Protein AF-H1W5S2-F1 (afdb_monomer_lite)

Radius of gyration: 17.37 Å; chains: 1; bounding box: 50×37×42 Å

Sequence (188 aa):
MGVATKETIEGMQSVGVQATAKHYIANEQELNRETISSNVPDRAMHELYLWPFAEAVRANVASVMCSYNKVNGTWACENDAVMKTLLKQELGFPGYIMTDWFATTGTVSGANAGLDMMMPNANWANDPDSVWWGPRLKAAVESGQVSLSTLDDKVRRILAAWYLLGQDQGEYPPVNLAADVQADHKQN

Secondary structure (DSSP, 8-state):
-HHHHHHHHHHHHTTT---EEEEETT---STTTTT-EE---HHHIIIIIHHHHHHHHHTT-SEEEEPSSEETTEEGGG-HIIIIIIIIIIS---SEEEESTT----HHHHHHHT--B-S-SS-TT--GGG-SSTHHHHHHHHTTSS-HHHHHHHHHHHHHHHHHTTTTSS-SPPP-TT--TTS-TTT-

pLDDT: mean 94.4, std 8.48, range [53.28, 98.94]

Structure (mmCIF, N/CA/C/O backbone):
data_AF-H1W5S2-F1
#
_entry.id   AF-H1W5S2-F1
#
loop_
_atom_site.group_PDB
_atom_site.id
_atom_site.type_symbol
_atom_site.label_atom_id
_atom_site.label_alt_id
_atom_site.label_comp_id
_atom_site.label_asym_id
_atom_site.label_entity_id
_atom_site.label_seq_id
_atom_site.pdbx_PDB_ins_code
_atom_site.Cartn_x
_atom_site.Cartn_y
_atom_site.Cartn_z
_atom_site.occupancy
_atom_site.B_iso_or_equiv
_atom_site.auth_seq_id
_atom_site.auth_comp_id
_atom_site.auth_asym_id
_atom_site.auth_atom_id
_atom_site.pdbx_PDB_model_num
ATOM 1 N N . MET A 1 1 ? -5.076 8.681 -17.401 1.00 85.31 1 MET A N 1
ATOM 2 C CA . MET A 1 1 ? -4.206 8.371 -16.246 1.00 85.31 1 MET A CA 1
ATOM 3 C C . MET A 1 1 ? -3.748 6.915 -16.258 1.00 85.31 1 MET A C 1
ATOM 5 O O . MET A 1 1 ? -2.548 6.717 -16.322 1.00 85.31 1 MET A O 1
ATOM 9 N N . GLY A 1 2 ? -4.648 5.919 -16.316 1.00 96.00 2 GLY A N 1
ATOM 10 C CA . GLY A 1 2 ? -4.266 4.493 -16.266 1.00 96.00 2 GLY A CA 1
ATOM 11 C C . GLY A 1 2 ? -3.205 4.030 -17.281 1.00 96.00 2 GLY A C 1
ATOM 12 O O . GLY A 1 2 ? -2.253 3.375 -16.882 1.00 96.00 2 GLY A O 1
ATOM 13 N N . VAL A 1 3 ? -3.291 4.445 -18.554 1.00 98.25 3 VAL A N 1
ATOM 14 C CA . VAL A 1 3 ? -2.257 4.118 -19.564 1.00 98.25 3 VAL A CA 1
ATOM 15 C C . VAL A 1 3 ? -0.876 4.619 -19.133 1.00 98.25 3 VAL A C 1
ATOM 17 O O . VAL A 1 3 ? 0.072 3.851 -19.097 1.00 98.25 3 VAL A O 1
ATOM 20 N N . ALA A 1 4 ? -0.769 5.886 -18.723 1.00 98.50 4 ALA A N 1
ATOM 21 C CA . ALA A 1 4 ? 0.500 6.440 -18.256 1.00 98.50 4 ALA A CA 1
ATOM 22 C C . ALA A 1 4 ? 1.016 5.719 -16.999 1.00 98.50 4 ALA A C 1
ATOM 24 O O . ALA A 1 4 ? 2.217 5.494 -16.883 1.00 98.50 4 ALA A O 1
ATOM 25 N N . THR A 1 5 ? 0.123 5.324 -16.083 1.00 98.56 5 THR A N 1
ATOM 26 C CA . THR A 1 5 ? 0.476 4.520 -14.903 1.00 98.56 5 THR A CA 1
ATOM 27 C C . THR A 1 5 ? 1.131 3.203 -15.309 1.00 98.56 5 THR A C 1
ATOM 29 O O . THR A 1 5 ? 2.220 2.904 -14.825 1.00 98.56 5 THR A O 1
ATOM 32 N N . LYS A 1 6 ? 0.508 2.457 -16.226 1.00 98.62 6 LYS A N 1
ATOM 33 C CA . LYS A 1 6 ? 1.032 1.182 -16.721 1.00 98.62 6 LYS A CA 1
ATOM 34 C C . LYS A 1 6 ? 2.409 1.338 -17.369 1.00 98.62 6 LYS A C 1
ATOM 36 O O . LYS A 1 6 ? 3.359 0.722 -16.901 1.00 98.62 6 LYS A O 1
ATOM 41 N N . GLU A 1 7 ? 2.525 2.203 -18.375 1.00 98.69 7 GLU A N 1
ATOM 42 C CA . GLU A 1 7 ? 3.775 2.397 -19.130 1.00 98.69 7 GLU A CA 1
ATOM 43 C C . GLU A 1 7 ? 4.932 2.837 -18.214 1.00 98.69 7 GLU A C 1
ATOM 45 O O . GLU A 1 7 ? 6.069 2.392 -18.359 1.00 98.69 7 GLU A O 1
ATOM 50 N N . THR A 1 8 ? 4.639 3.677 -17.214 1.00 98.75 8 THR A N 1
ATOM 51 C CA . THR A 1 8 ? 5.644 4.118 -16.234 1.00 98.75 8 THR A CA 1
ATOM 52 C C . THR A 1 8 ? 6.126 2.962 -15.359 1.00 98.75 8 THR A C 1
ATOM 54 O O . THR A 1 8 ? 7.324 2.835 -15.115 1.00 98.75 8 THR A O 1
ATOM 57 N N . ILE A 1 9 ? 5.208 2.117 -14.884 1.00 98.88 9 ILE A N 1
ATOM 58 C CA . ILE A 1 9 ? 5.538 0.968 -14.032 1.00 98.88 9 ILE A CA 1
ATOM 59 C C . ILE A 1 9 ? 6.337 -0.066 -14.819 1.00 98.88 9 ILE A C 1
ATOM 61 O O . ILE A 1 9 ? 7.358 -0.535 -14.324 1.00 98.88 9 ILE A O 1
ATOM 65 N N . GLU A 1 10 ? 5.923 -0.374 -16.048 1.00 98.69 10 GLU A N 1
ATOM 66 C CA . GLU A 1 10 ? 6.648 -1.298 -16.923 1.00 98.69 10 GLU A CA 1
ATOM 67 C C . GLU A 1 10 ? 8.072 -0.794 -17.196 1.00 98.69 10 GLU A C 1
ATOM 69 O O . GLU A 1 10 ? 9.021 -1.565 -17.060 1.00 98.69 10 GLU A O 1
ATOM 74 N N . GLY A 1 11 ? 8.251 0.506 -17.464 1.00 98.62 11 GLY A N 1
ATOM 75 C CA . GLY A 1 11 ? 9.576 1.104 -17.654 1.00 98.62 11 GLY A CA 1
ATOM 76 C C . GLY A 1 11 ? 10.456 1.116 -16.395 1.00 98.62 11 GLY A C 1
ATOM 77 O O . GLY A 1 11 ? 11.654 0.856 -16.476 1.00 98.62 11 GLY A O 1
ATOM 78 N N . MET A 1 12 ? 9.889 1.389 -15.215 1.00 98.31 12 MET A N 1
ATOM 79 C CA . MET A 1 12 ? 10.638 1.325 -13.949 1.00 98.31 12 MET A CA 1
ATOM 80 C C . MET A 1 12 ? 11.056 -0.109 -13.611 1.00 98.31 12 MET A C 1
ATOM 82 O O . MET A 1 12 ? 12.193 -0.359 -13.217 1.00 98.31 12 MET A O 1
ATOM 86 N N . GLN A 1 13 ? 10.142 -1.063 -13.776 1.00 98.50 13 GLN A N 1
ATOM 87 C CA . GLN A 1 13 ? 10.382 -2.452 -13.395 1.00 98.50 13 GLN A CA 1
ATOM 88 C C . GLN A 1 13 ? 11.216 -3.217 -14.424 1.00 98.50 13 GLN A C 1
ATOM 90 O O . GLN A 1 13 ? 11.870 -4.189 -14.051 1.00 98.50 13 GLN A O 1
ATOM 95 N N . SER A 1 14 ? 11.289 -2.766 -15.685 1.00 98.12 14 SER A N 1
ATOM 96 C CA . SER A 1 14 ? 12.153 -3.389 -16.700 1.00 98.12 14 SER A CA 1
ATOM 97 C C . SER A 1 14 ? 13.645 -3.303 -16.372 1.00 98.12 14 SER A C 1
ATOM 99 O O . SER A 1 14 ? 14.434 -4.048 -16.944 1.00 98.12 14 SER A O 1
ATOM 101 N N . VAL A 1 15 ? 14.041 -2.396 -15.472 1.00 96.50 15 VAL A N 1
ATOM 102 C CA . VAL A 1 15 ? 15.426 -2.255 -14.988 1.00 96.50 15 VAL A CA 1
ATOM 103 C C . VAL A 1 15 ? 15.641 -2.866 -13.598 1.00 96.50 15 VAL A C 1
ATOM 105 O O . VAL A 1 15 ? 16.653 -2.600 -12.957 1.00 96.50 15 VAL A O 1
ATOM 108 N N . GLY A 1 16 ? 14.692 -3.675 -13.114 1.00 96.06 16 GLY A N 1
ATOM 109 C CA . GLY A 1 16 ? 14.811 -4.391 -11.840 1.00 96.06 16 GLY A CA 1
ATOM 110 C C . GLY A 1 16 ? 14.496 -3.558 -10.592 1.00 96.06 16 GLY A C 1
ATOM 111 O O . GLY A 1 16 ? 14.755 -4.015 -9.483 1.00 96.06 16 GLY A O 1
ATOM 112 N N . VAL A 1 17 ? 13.936 -2.349 -10.739 1.00 97.12 17 VAL A N 1
ATOM 113 C CA . VAL A 1 17 ? 13.547 -1.482 -9.612 1.00 97.12 17 VAL A CA 1
ATOM 114 C C . VAL A 1 17 ? 12.064 -1.652 -9.286 1.00 97.12 17 VAL A C 1
ATOM 116 O O . VAL A 1 17 ? 11.217 -1.586 -10.173 1.00 97.12 17 VAL A O 1
ATOM 119 N N . GLN A 1 18 ? 11.725 -1.803 -8.004 1.00 98.56 18 GLN A N 1
ATOM 120 C CA . GLN A 1 18 ? 10.333 -1.902 -7.544 1.00 98.56 18 GLN A CA 1
ATOM 121 C C . GLN A 1 18 ? 9.597 -0.564 -7.662 1.00 98.56 18 GLN A C 1
ATOM 123 O O . GLN A 1 18 ? 9.867 0.383 -6.920 1.00 98.56 18 GLN A O 1
ATOM 128 N N . ALA A 1 19 ? 8.614 -0.499 -8.560 1.00 98.75 19 ALA A N 1
ATOM 129 C CA . ALA A 1 19 ? 7.698 0.630 -8.621 1.00 98.75 19 ALA A CA 1
ATOM 130 C C . ALA A 1 19 ? 6.700 0.583 -7.449 1.00 98.75 19 ALA A C 1
ATOM 132 O O . ALA A 1 19 ? 6.245 -0.484 -7.033 1.00 98.75 19 ALA A O 1
ATOM 133 N N . THR A 1 20 ? 6.332 1.758 -6.932 1.00 98.88 20 THR A N 1
ATOM 134 C CA . THR A 1 20 ? 5.278 1.911 -5.918 1.00 98.88 20 THR A CA 1
ATOM 135 C C . THR A 1 20 ? 4.178 2.824 -6.448 1.00 98.88 20 THR A C 1
ATOM 137 O O . THR A 1 20 ? 4.385 4.032 -6.580 1.00 98.88 20 THR A O 1
ATOM 140 N N . ALA A 1 21 ? 2.999 2.270 -6.737 1.00 98.81 21 ALA A N 1
ATOM 141 C CA . ALA A 1 21 ? 1.842 3.066 -7.143 1.00 98.81 21 ALA A CA 1
ATOM 142 C C . ALA A 1 21 ? 1.252 3.804 -5.931 1.00 98.81 21 ALA A C 1
ATOM 144 O O . ALA A 1 21 ? 1.001 3.201 -4.886 1.00 98.81 21 ALA A O 1
ATOM 145 N N . LYS A 1 22 ? 1.035 5.119 -6.053 1.00 98.75 22 LYS A N 1
ATOM 146 C CA . LYS A 1 22 ? 0.613 5.967 -4.930 1.00 98.75 22 LYS A CA 1
ATOM 147 C C . LYS A 1 22 ? -0.224 7.178 -5.358 1.00 98.75 22 LYS A C 1
ATOM 149 O O . LYS A 1 22 ? -0.126 7.604 -6.504 1.00 98.75 22 LYS A O 1
ATOM 154 N N . HIS A 1 23 ? -1.028 7.774 -4.473 1.00 98.75 23 HIS A N 1
ATOM 155 C CA . HIS A 1 23 ? -1.349 7.338 -3.099 1.00 98.75 23 HIS A CA 1
ATOM 156 C C . HIS A 1 23 ? -2.732 6.668 -3.085 1.00 98.75 23 HIS A C 1
ATOM 158 O O . HIS A 1 23 ? -3.684 7.214 -3.638 1.00 98.75 23 HIS A O 1
ATOM 164 N N . TYR A 1 24 ? -2.837 5.489 -2.478 1.00 98.81 24 TYR A N 1
ATOM 165 C CA . TYR A 1 24 ? -4.036 4.650 -2.466 1.00 98.81 24 TYR A CA 1
ATOM 166 C C . TYR A 1 24 ? -4.878 4.894 -1.193 1.00 98.81 24 TYR A C 1
ATOM 168 O O . TYR A 1 24 ? -4.515 4.445 -0.115 1.00 98.81 24 TYR A O 1
ATOM 176 N N . ILE A 1 25 ? -6.015 5.581 -1.228 1.00 98.75 25 ILE A N 1
ATOM 177 C CA . ILE A 1 25 ? -6.716 6.120 -2.393 1.00 98.75 25 ILE A CA 1
ATOM 178 C C . ILE A 1 25 ? -7.527 7.367 -2.015 1.00 98.75 25 ILE A C 1
ATOM 180 O O . ILE A 1 25 ? -7.803 7.618 -0.839 1.00 98.75 25 ILE A O 1
ATOM 184 N N . ALA A 1 26 ? -7.936 8.134 -3.028 1.00 98.56 26 ALA A N 1
ATOM 185 C CA . ALA A 1 26 ? -8.748 9.343 -2.892 1.00 98.56 26 ALA A CA 1
ATOM 186 C C . ALA A 1 26 ? -8.087 10.438 -2.032 1.00 98.56 26 ALA A C 1
ATOM 188 O O . ALA A 1 26 ? -8.768 11.167 -1.306 1.00 98.56 26 ALA A O 1
ATOM 189 N N . ASN A 1 27 ? -6.760 10.563 -2.127 1.00 98.56 27 ASN A N 1
ATOM 190 C CA . ASN A 1 27 ? -5.989 11.644 -1.514 1.00 98.56 27 ASN A CA 1
ATOM 191 C C . ASN A 1 27 ? -5.989 12.889 -2.414 1.00 98.56 27 ASN A C 1
ATOM 193 O O . ASN A 1 27 ? -4.974 13.244 -3.007 1.00 98.56 27 ASN A O 1
ATOM 197 N N . GLU A 1 28 ? -7.157 13.505 -2.574 1.00 98.56 28 GLU A N 1
ATOM 198 C CA . GLU A 1 28 ? -7.386 14.532 -3.602 1.00 98.56 28 GLU A CA 1
ATOM 199 C C . GLU A 1 28 ? -7.074 15.965 -3.138 1.00 98.56 28 GLU A C 1
ATOM 201 O O . GLU A 1 28 ? -7.218 16.914 -3.909 1.00 98.56 28 GLU A O 1
ATOM 206 N N . GLN A 1 29 ? -6.664 16.155 -1.879 1.00 98.50 29 GLN A N 1
ATOM 207 C CA . GLN A 1 29 ? -6.257 17.462 -1.370 1.00 98.50 29 GLN A CA 1
ATOM 208 C C . GLN A 1 29 ? -5.185 17.365 -0.284 1.00 98.50 29 GLN A C 1
ATOM 210 O O . GLN A 1 29 ? -5.241 16.514 0.599 1.00 98.50 29 GLN A O 1
ATOM 215 N N . GLU A 1 30 ? -4.256 18.320 -0.301 1.00 98.62 30 GLU A N 1
ATOM 216 C CA . GLU A 1 30 ? -3.186 18.406 0.699 1.00 98.62 30 GLU A CA 1
ATOM 217 C C . GLU A 1 30 ? -3.655 19.025 2.018 1.00 98.62 30 GLU A C 1
ATOM 219 O O . GLU A 1 30 ? -3.186 18.655 3.098 1.00 98.62 30 GLU A O 1
ATOM 224 N N . LEU A 1 31 ? -4.598 19.971 1.952 1.00 98.25 31 LEU A N 1
ATOM 225 C CA . LEU A 1 31 ? -5.138 20.607 3.146 1.00 98.25 31 LEU A CA 1
ATOM 226 C C . LEU A 1 31 ? -5.785 19.540 4.030 1.00 98.25 31 LEU A C 1
ATOM 228 O O . LEU A 1 31 ? -6.746 18.888 3.623 1.00 98.25 31 LEU A O 1
ATOM 232 N N . ASN A 1 32 ? -5.261 19.392 5.248 1.00 97.62 32 ASN A N 1
ATOM 23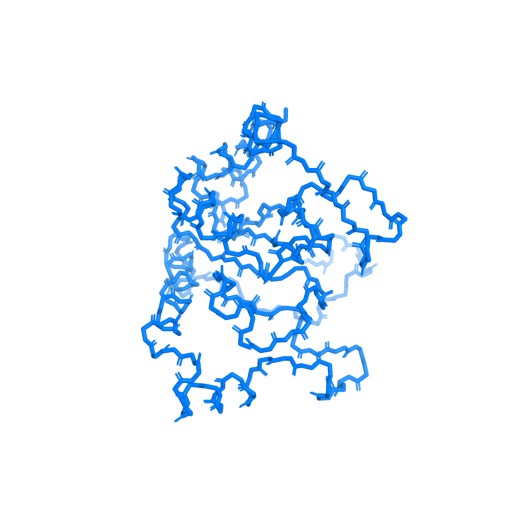3 C CA . ASN A 1 32 ? -5.728 18.412 6.224 1.00 97.62 32 ASN A CA 1
ATOM 234 C C . ASN A 1 32 ? -5.660 16.956 5.730 1.00 97.62 32 ASN A C 1
ATOM 236 O O . ASN A 1 32 ? -6.441 16.134 6.205 1.00 97.62 32 ASN A O 1
ATOM 240 N N . ARG A 1 33 ? -4.720 16.610 4.836 1.00 97.94 33 ARG A N 1
ATOM 241 C CA . ARG A 1 33 ? -4.564 15.241 4.301 1.00 97.94 33 ARG A CA 1
ATOM 242 C C . ARG A 1 33 ? -4.482 14.150 5.379 1.00 97.94 33 ARG A C 1
ATOM 244 O O . ARG A 1 33 ? -4.967 13.052 5.167 1.00 97.94 33 ARG A O 1
ATOM 251 N N . GLU A 1 34 ? -3.963 14.480 6.563 1.00 97.06 34 GLU A N 1
ATOM 252 C CA . GLU A 1 34 ? -3.872 13.597 7.741 1.00 97.06 34 GLU A CA 1
ATOM 253 C C . GLU A 1 34 ? -5.116 13.632 8.651 1.00 97.06 34 GLU A C 1
ATOM 255 O O . GLU A 1 34 ? -5.084 13.193 9.789 1.00 97.06 34 GLU A O 1
ATOM 260 N N . THR A 1 35 ? -6.228 14.241 8.259 1.00 97.19 35 THR A N 1
ATOM 261 C CA . THR A 1 35 ? -7.440 14.245 9.111 1.00 97.19 35 THR A CA 1
ATOM 262 C C . THR A 1 35 ? -8.736 14.193 8.317 1.00 97.19 35 THR A C 1
ATOM 264 O O . THR A 1 35 ? -9.752 13.735 8.849 1.00 97.19 35 THR A O 1
ATOM 267 N N . ILE A 1 36 ? -8.711 14.621 7.054 1.00 98.50 36 ILE A N 1
ATOM 268 C CA . ILE A 1 36 ? -9.865 14.612 6.165 1.00 98.50 36 ILE A CA 1
ATOM 269 C C . ILE A 1 36 ? -10.361 13.191 5.878 1.00 98.50 36 ILE A C 1
ATOM 271 O O . ILE A 1 36 ? -9.591 12.231 5.848 1.00 98.50 36 ILE A O 1
ATOM 275 N N . SER A 1 37 ? -11.670 13.073 5.644 1.00 98.75 37 SER A N 1
ATOM 276 C CA . SER A 1 37 ? -12.292 11.869 5.102 1.00 98.75 37 SER A CA 1
ATOM 277 C C . SER A 1 37 ? -12.839 12.125 3.708 1.00 98.75 37 SER A C 1
ATOM 279 O O . SER A 1 37 ? -13.765 12.918 3.536 1.00 98.75 37 SER A O 1
ATOM 281 N N . SER A 1 38 ? -12.301 11.399 2.735 1.00 98.75 38 SER A N 1
ATOM 282 C CA . SER A 1 38 ? -12.851 11.296 1.389 1.00 98.75 38 SER A CA 1
ATOM 283 C C . SER A 1 38 ? -14.016 10.311 1.424 1.00 98.75 38 SER A C 1
ATOM 285 O O . SER A 1 38 ? -13.825 9.100 1.557 1.00 98.75 38 SER A O 1
ATOM 287 N N . ASN A 1 39 ? -15.240 10.834 1.355 1.00 98.62 39 ASN A N 1
ATOM 288 C CA . ASN A 1 39 ? -16.451 10.020 1.382 1.00 98.62 39 ASN A CA 1
ATOM 289 C C . ASN A 1 39 ? -16.906 9.741 -0.051 1.00 98.62 39 ASN A C 1
ATOM 291 O O . ASN A 1 39 ? -17.537 10.587 -0.685 1.00 98.62 39 ASN A O 1
ATOM 295 N N . VAL A 1 40 ? -16.528 8.576 -0.572 1.00 98.50 40 VAL A N 1
ATOM 296 C CA . VAL A 1 40 ? -16.636 8.243 -1.995 1.00 98.50 40 VAL A CA 1
ATOM 297 C C . VAL A 1 40 ? -17.712 7.171 -2.190 1.00 98.50 40 VAL A C 1
ATOM 299 O O . VAL A 1 40 ? -17.607 6.097 -1.588 1.00 98.50 40 VAL A O 1
ATOM 302 N N . PRO A 1 41 ? -18.744 7.423 -3.021 1.00 98.31 41 PRO A N 1
ATOM 303 C CA . PRO A 1 41 ? -19.731 6.407 -3.354 1.00 98.31 41 PRO A CA 1
ATOM 304 C C . PRO A 1 41 ? -19.103 5.310 -4.218 1.00 98.31 41 PRO A C 1
ATOM 306 O O . PRO A 1 41 ? -18.231 5.575 -5.045 1.00 98.31 41 PRO A O 1
ATOM 309 N N . ASP A 1 42 ? -19.611 4.091 -4.065 1.00 98.56 42 ASP A N 1
ATOM 310 C CA . ASP A 1 42 ? -19.074 2.873 -4.677 1.00 98.56 42 ASP A CA 1
ATOM 311 C C . ASP A 1 42 ? -18.786 3.003 -6.183 1.00 98.56 42 ASP A C 1
ATOM 313 O O . ASP A 1 42 ? -17.677 2.738 -6.642 1.00 98.56 42 ASP A O 1
ATOM 317 N N . ARG A 1 43 ? -19.744 3.537 -6.947 1.00 98.62 43 ARG A N 1
ATOM 318 C CA . ARG A 1 43 ? -19.580 3.742 -8.390 1.00 98.62 43 ARG A CA 1
ATOM 319 C C . ARG A 1 43 ? -18.403 4.658 -8.732 1.00 98.62 43 ARG A C 1
ATOM 321 O O . ARG A 1 43 ? -17.646 4.360 -9.647 1.00 98.62 43 ARG A O 1
ATOM 328 N N . ALA A 1 44 ? -18.238 5.766 -8.008 1.00 98.62 44 ALA A N 1
ATOM 329 C CA . ALA A 1 44 ? -17.121 6.681 -8.243 1.00 98.62 44 ALA A CA 1
ATOM 330 C C . ALA A 1 44 ? -15.787 6.045 -7.830 1.00 98.62 44 ALA A C 1
ATOM 332 O O . ALA A 1 44 ? -14.778 6.259 -8.500 1.00 98.62 44 ALA A O 1
ATOM 333 N N . MET A 1 45 ? -15.780 5.228 -6.770 1.00 98.75 45 MET A N 1
ATOM 334 C CA . MET A 1 45 ? -14.598 4.458 -6.384 1.00 98.75 45 MET A CA 1
ATOM 335 C C . MET A 1 45 ? -14.135 3.561 -7.539 1.00 98.75 45 MET A C 1
ATOM 337 O O . MET A 1 45 ? -12.977 3.641 -7.936 1.00 98.75 45 MET A O 1
ATOM 341 N N . HIS A 1 46 ? -15.044 2.786 -8.133 1.00 98.75 46 HIS A N 1
ATOM 342 C CA . HIS A 1 46 ? -14.717 1.826 -9.191 1.00 98.75 46 HIS A CA 1
ATOM 343 C C . HIS A 1 46 ? -14.449 2.468 -10.556 1.00 98.75 46 HIS A C 1
ATOM 345 O O . HIS A 1 46 ? -13.467 2.132 -11.215 1.00 98.75 46 HIS A O 1
ATOM 351 N N . GLU A 1 47 ? -15.300 3.400 -10.992 1.00 98.38 47 GLU A N 1
ATOM 352 C CA . GLU A 1 47 ? -15.217 3.965 -12.346 1.00 98.38 47 GLU A CA 1
ATOM 353 C C . GLU A 1 47 ? -14.146 5.058 -12.481 1.00 98.38 47 GLU A C 1
ATOM 355 O O . GLU A 1 47 ? -13.692 5.319 -13.595 1.00 98.38 47 GLU A O 1
ATOM 360 N N . LEU A 1 48 ? -13.732 5.697 -11.378 1.00 98.50 48 LEU A N 1
ATOM 361 C CA . LEU A 1 48 ? -12.787 6.818 -11.412 1.00 98.50 48 LEU A CA 1
ATOM 362 C C . LEU A 1 48 ? -11.499 6.527 -10.639 1.00 98.50 48 LEU A C 1
ATOM 364 O O . LEU A 1 48 ? -10.421 6.501 -11.234 1.00 98.50 48 LEU A O 1
ATOM 368 N N . TYR A 1 49 ? -11.596 6.327 -9.324 1.00 98.75 49 TYR A N 1
ATOM 369 C CA . TYR A 1 49 ? -10.413 6.314 -8.461 1.00 98.75 49 TYR A CA 1
ATOM 370 C C . TYR A 1 49 ? -9.604 5.018 -8.582 1.00 98.75 49 TYR A C 1
ATOM 372 O O . TYR A 1 49 ? -8.376 5.073 -8.649 1.00 98.75 49 TYR A O 1
ATOM 380 N N . LEU A 1 50 ? -10.262 3.855 -8.644 1.00 98.56 50 LEU A N 1
ATOM 381 C CA . LEU A 1 50 ? -9.592 2.556 -8.767 1.00 98.56 50 LEU A CA 1
ATOM 382 C C . LEU A 1 50 ? -9.002 2.321 -10.155 1.00 98.56 50 LEU A C 1
ATOM 384 O O . LEU A 1 50 ? -8.028 1.582 -10.271 1.00 98.56 50 LEU A O 1
ATOM 388 N N . TRP A 1 51 ? -9.545 2.950 -11.200 1.00 98.69 51 TRP A N 1
ATOM 389 C CA . TRP A 1 51 ? -9.141 2.698 -12.585 1.00 98.69 51 TRP A CA 1
ATOM 390 C C . TRP A 1 51 ? -7.617 2.752 -12.818 1.00 98.69 51 TRP A C 1
ATOM 392 O O . TRP A 1 51 ? -7.065 1.791 -13.358 1.00 98.69 51 TRP A O 1
ATOM 402 N N . PRO A 1 52 ? -6.881 3.812 -12.420 1.00 98.69 52 PRO A N 1
ATOM 403 C CA . PRO A 1 52 ? -5.427 3.830 -12.586 1.00 98.69 52 PRO A CA 1
ATOM 404 C C . PRO A 1 52 ? -4.697 2.769 -11.748 1.00 98.69 52 PRO A C 1
ATOM 406 O O . PRO A 1 52 ? -3.672 2.259 -12.194 1.00 98.69 52 PRO A O 1
ATOM 409 N N . PHE A 1 53 ? -5.213 2.390 -10.575 1.00 98.88 53 PHE A N 1
ATOM 410 C CA . PHE A 1 53 ? -4.622 1.324 -9.759 1.00 98.88 53 PHE A CA 1
ATOM 411 C C . PHE A 1 53 ? -4.884 -0.065 -10.344 1.00 98.88 53 PHE A C 1
ATOM 413 O O . PHE A 1 53 ? -4.011 -0.922 -10.264 1.00 98.88 53 PHE A O 1
ATOM 420 N N . ALA A 1 54 ? -6.020 -0.281 -11.009 1.00 98.81 54 ALA A N 1
ATOM 421 C CA . ALA A 1 54 ? -6.264 -1.504 -11.767 1.00 98.81 54 ALA A CA 1
ATOM 422 C C . ALA A 1 54 ? -5.229 -1.673 -12.894 1.00 98.81 54 ALA A C 1
ATOM 424 O O . ALA A 1 54 ? -4.690 -2.762 -13.080 1.00 98.81 54 ALA A O 1
ATOM 425 N N . GLU A 1 55 ? -4.887 -0.588 -13.598 1.00 98.88 55 GLU A N 1
ATOM 426 C CA . GLU A 1 55 ? -3.805 -0.604 -14.592 1.00 98.88 55 GLU A CA 1
ATOM 427 C C . GLU A 1 55 ? -2.425 -0.822 -13.957 1.00 98.88 55 GLU A C 1
ATOM 429 O O . GLU A 1 55 ? -1.614 -1.560 -14.512 1.00 98.88 55 GLU A O 1
ATOM 434 N N . ALA A 1 56 ? -2.172 -0.268 -12.766 1.00 98.88 56 ALA A N 1
ATOM 435 C CA . ALA A 1 56 ? -0.947 -0.549 -12.014 1.00 98.88 56 ALA A CA 1
ATOM 436 C C . ALA A 1 56 ? -0.815 -2.040 -11.656 1.00 98.88 56 ALA A C 1
ATOM 438 O O . ALA A 1 56 ? 0.248 -2.632 -11.837 1.00 98.88 56 ALA A O 1
ATOM 439 N N . VAL A 1 57 ? -1.899 -2.670 -11.193 1.00 98.81 57 VAL A N 1
ATOM 440 C CA . VAL A 1 57 ? -1.907 -4.106 -10.879 1.00 98.81 57 VAL A CA 1
ATOM 441 C C . VAL A 1 57 ? -1.705 -4.946 -12.144 1.00 98.81 57 VAL A C 1
ATOM 443 O O . VAL A 1 57 ? -0.901 -5.874 -12.125 1.00 98.81 57 VAL A O 1
ATOM 446 N N . ARG A 1 58 ? -2.346 -4.590 -13.269 1.00 98.75 58 ARG A N 1
ATOM 447 C CA . ARG A 1 58 ? -2.125 -5.252 -14.573 1.00 98.75 58 ARG A CA 1
ATOM 448 C C . ARG A 1 58 ? -0.685 -5.130 -15.077 1.00 98.75 58 ARG A C 1
ATOM 450 O O . ARG A 1 58 ? -0.226 -6.018 -15.787 1.00 98.75 58 ARG A O 1
ATOM 457 N N . ALA A 1 59 ? 0.017 -4.065 -14.696 1.00 98.75 59 ALA A N 1
ATOM 458 C CA . ALA A 1 59 ? 1.439 -3.853 -14.967 1.00 98.75 59 ALA A CA 1
ATOM 459 C C . ALA A 1 59 ? 2.371 -4.618 -14.001 1.00 98.75 59 ALA A C 1
ATOM 461 O O . ALA A 1 59 ? 3.583 -4.412 -14.026 1.00 98.75 59 ALA A O 1
ATOM 462 N N . ASN A 1 60 ? 1.825 -5.482 -13.134 1.00 98.69 60 ASN A N 1
ATOM 463 C CA . ASN A 1 60 ? 2.549 -6.195 -12.079 1.00 98.69 60 ASN A CA 1
ATOM 464 C C . ASN A 1 60 ? 3.323 -5.261 -11.141 1.00 98.69 60 ASN A C 1
ATOM 466 O O . ASN A 1 60 ? 4.464 -5.559 -10.787 1.00 98.69 60 ASN A O 1
ATOM 470 N N . VAL A 1 61 ? 2.732 -4.124 -10.751 1.00 98.88 61 VAL A N 1
ATOM 471 C CA . VAL A 1 61 ? 3.375 -3.216 -9.792 1.00 98.88 61 VAL A CA 1
ATOM 472 C C . VAL A 1 61 ? 3.806 -3.972 -8.532 1.00 98.88 61 VAL A C 1
ATOM 474 O O . VAL A 1 61 ? 3.035 -4.747 -7.968 1.00 98.88 61 VAL A O 1
ATOM 477 N N . ALA A 1 62 ? 5.044 -3.761 -8.093 1.00 98.88 62 ALA A N 1
ATOM 478 C CA . ALA A 1 62 ? 5.614 -4.435 -6.931 1.00 98.88 62 ALA A CA 1
ATOM 479 C C . ALA A 1 62 ? 4.923 -4.017 -5.623 1.00 98.88 62 ALA A C 1
ATOM 481 O O . ALA A 1 62 ? 4.677 -4.845 -4.741 1.00 98.88 62 ALA A O 1
ATOM 482 N N . SER A 1 63 ? 4.593 -2.728 -5.513 1.00 98.94 63 SER A N 1
ATOM 483 C CA . SER A 1 63 ? 4.091 -2.118 -4.287 1.00 98.94 63 SER A CA 1
ATOM 484 C C . SER A 1 63 ? 2.979 -1.098 -4.532 1.00 98.94 63 SER A C 1
ATOM 486 O O . SER A 1 63 ? 2.927 -0.428 -5.567 1.00 98.94 63 SER A O 1
ATOM 488 N N . VAL A 1 64 ? 2.116 -0.930 -3.532 1.00 98.94 64 VAL A N 1
ATOM 489 C CA . VAL A 1 64 ? 1.147 0.168 -3.447 1.00 98.94 64 VAL A CA 1
ATOM 490 C C . VAL A 1 64 ? 1.332 0.902 -2.121 1.00 98.94 64 VAL A C 1
ATOM 492 O O . VAL A 1 64 ? 1.485 0.277 -1.076 1.00 98.94 64 VAL A O 1
ATOM 495 N N . MET A 1 65 ? 1.293 2.232 -2.142 1.00 98.94 65 MET A N 1
ATOM 496 C CA . MET A 1 65 ? 1.364 3.053 -0.931 1.00 98.94 65 MET A CA 1
ATOM 497 C C . MET A 1 65 ? -0.027 3.527 -0.530 1.00 98.94 65 MET A C 1
ATOM 499 O O . MET A 1 65 ? -0.655 4.257 -1.298 1.00 98.94 65 MET A O 1
ATOM 503 N N . CYS A 1 66 ? -0.502 3.142 0.654 1.00 98.81 66 CYS A N 1
ATOM 504 C CA . CYS A 1 66 ? -1.766 3.647 1.182 1.00 98.81 66 CYS A CA 1
ATOM 505 C C . CYS A 1 66 ? -1.644 5.116 1.616 1.00 98.81 66 CYS A C 1
ATOM 507 O O . CYS A 1 66 ? -0.586 5.545 2.069 1.00 98.81 66 CYS A O 1
ATOM 509 N N . SER A 1 67 ? -2.705 5.897 1.426 1.00 98.69 67 SER A N 1
ATOM 510 C CA . SER A 1 67 ? -2.702 7.350 1.587 1.00 98.69 67 SER A CA 1
ATOM 511 C C . SER A 1 67 ? -2.916 7.817 3.026 1.00 98.69 67 SER A C 1
ATOM 513 O O . SER A 1 67 ? -3.337 7.060 3.900 1.00 98.69 67 SER A O 1
ATOM 515 N N . TYR A 1 68 ? -2.663 9.109 3.253 1.00 98.50 68 TYR A N 1
ATOM 516 C CA . TYR A 1 68 ? -2.969 9.770 4.516 1.00 98.50 68 TYR A CA 1
ATOM 517 C C . TYR A 1 68 ? -4.464 9.886 4.792 1.00 98.50 68 TYR A C 1
ATOM 519 O O . TYR A 1 68 ? -4.880 9.688 5.913 1.00 98.50 68 TYR A O 1
ATOM 527 N N . ASN A 1 69 ? -5.310 10.232 3.830 1.00 98.69 69 ASN A N 1
ATOM 528 C CA . ASN A 1 69 ? -6.707 10.528 4.144 1.00 98.69 69 ASN A CA 1
ATOM 529 C C . ASN A 1 69 ? -7.470 9.310 4.697 1.00 98.69 69 ASN A C 1
ATOM 531 O O . ASN A 1 69 ? -7.154 8.143 4.446 1.00 98.69 69 ASN A O 1
ATOM 535 N N . LYS A 1 70 ? -8.569 9.587 5.396 1.00 98.81 70 LYS A N 1
ATOM 536 C CA . LYS A 1 70 ? -9.601 8.578 5.631 1.00 98.81 70 LYS A CA 1
ATOM 537 C C . LYS A 1 70 ? -10.401 8.359 4.348 1.00 98.81 70 LYS A C 1
ATOM 539 O O . LYS A 1 70 ? -10.590 9.280 3.551 1.00 98.81 70 LYS A O 1
ATOM 544 N N . VAL A 1 71 ? -10.914 7.148 4.180 1.00 98.69 71 VAL A N 1
ATOM 545 C CA . VAL A 1 71 ? -11.904 6.786 3.166 1.00 98.69 71 VAL A CA 1
ATOM 546 C C . VAL A 1 71 ? -13.148 6.308 3.898 1.00 98.69 71 VAL A C 1
ATOM 548 O O . VAL A 1 71 ? -13.083 5.346 4.664 1.00 98.69 71 VAL A O 1
ATOM 551 N N . ASN A 1 72 ? -14.271 6.999 3.694 1.00 98.44 72 ASN A N 1
ATOM 552 C CA . ASN A 1 72 ? -15.547 6.701 4.356 1.00 98.44 72 ASN A CA 1
ATOM 553 C C . ASN A 1 72 ? -15.427 6.569 5.894 1.00 98.44 72 ASN A C 1
ATOM 555 O O . ASN A 1 72 ? -16.054 5.709 6.506 1.00 98.44 72 ASN A O 1
ATOM 559 N N . GLY A 1 73 ? -14.609 7.422 6.522 1.00 98.19 73 GLY A N 1
ATOM 560 C CA . GLY A 1 73 ? -14.435 7.496 7.977 1.00 98.19 73 GLY A CA 1
ATOM 561 C C . GLY A 1 73 ? -13.261 6.699 8.557 1.00 98.19 73 GLY A C 1
ATOM 562 O O . GLY A 1 73 ? -12.869 6.977 9.691 1.00 98.19 73 GLY A O 1
ATOM 563 N N . THR A 1 74 ? -12.642 5.798 7.788 1.00 98.44 74 THR A N 1
ATOM 564 C CA . THR A 1 74 ? -11.516 4.960 8.246 1.00 98.44 74 THR A CA 1
ATOM 565 C C . THR A 1 74 ? -10.236 5.308 7.496 1.00 98.44 74 THR A C 1
ATOM 567 O O . THR A 1 74 ? -10.256 5.432 6.274 1.00 98.44 74 THR A O 1
ATOM 570 N N . TRP A 1 75 ? -9.120 5.453 8.211 1.00 98.62 75 TRP A N 1
ATOM 571 C CA . TRP A 1 75 ? -7.796 5.727 7.636 1.00 98.62 75 TRP A CA 1
ATOM 572 C C . TRP A 1 75 ? -7.431 4.727 6.540 1.00 98.62 75 TRP A C 1
ATOM 574 O O . TRP A 1 75 ? -7.582 3.527 6.755 1.00 98.62 75 TRP A O 1
ATOM 584 N N . ALA A 1 76 ? -6.948 5.190 5.380 1.00 98.56 76 ALA A N 1
ATOM 585 C CA . ALA A 1 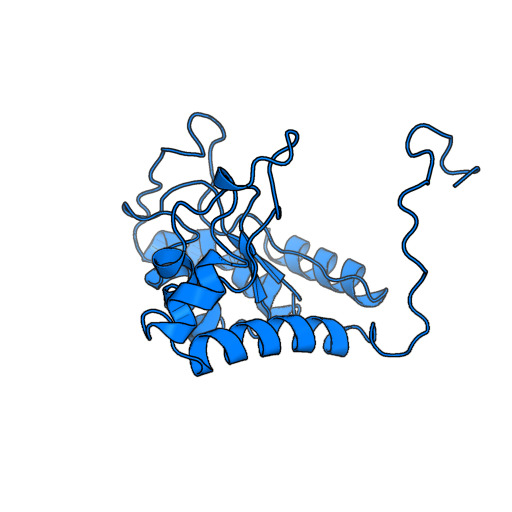76 ? -6.714 4.307 4.233 1.00 98.56 76 ALA A CA 1
ATOM 586 C C . ALA A 1 76 ? -5.747 3.151 4.558 1.00 98.56 76 ALA A C 1
ATOM 588 O O . ALA A 1 76 ? -6.014 2.011 4.183 1.00 98.56 76 ALA A O 1
ATOM 589 N N . CYS A 1 77 ? -4.695 3.412 5.341 1.00 98.38 77 CYS A N 1
ATOM 590 C CA . CYS A 1 77 ? -3.739 2.401 5.813 1.00 98.38 77 CYS A CA 1
ATOM 591 C C . CYS A 1 77 ? -4.258 1.461 6.917 1.00 98.38 77 CYS A C 1
ATOM 593 O O . CYS A 1 77 ? -3.527 0.587 7.385 1.00 98.38 77 CYS A O 1
ATOM 595 N N . GLU A 1 78 ? -5.516 1.608 7.328 1.00 98.25 78 GLU A N 1
ATOM 596 C CA . GLU A 1 78 ? -6.193 0.767 8.322 1.00 98.25 78 GLU A CA 1
ATOM 597 C C . GLU A 1 78 ? -7.575 0.296 7.843 1.00 98.25 78 GLU A C 1
ATOM 599 O O . GLU A 1 78 ? -8.354 -0.261 8.614 1.00 98.25 78 GLU A O 1
ATOM 604 N N . ASN A 1 79 ? -7.896 0.525 6.570 1.00 98.50 79 ASN A N 1
ATOM 605 C CA . ASN A 1 79 ? -9.204 0.260 5.998 1.00 98.50 79 ASN A CA 1
ATOM 606 C C . ASN A 1 79 ? -9.174 -1.045 5.183 1.00 98.50 79 ASN A C 1
ATOM 608 O O . ASN A 1 79 ? -8.608 -1.119 4.090 1.00 98.50 79 ASN A O 1
ATOM 612 N N . ASP A 1 80 ? -9.786 -2.092 5.732 1.00 98.12 80 ASP A N 1
ATOM 613 C CA . ASP A 1 80 ? -9.840 -3.423 5.126 1.00 98.12 80 ASP A CA 1
ATOM 614 C C . ASP A 1 80 ? -10.724 -3.481 3.875 1.00 98.12 80 ASP A C 1
ATOM 616 O O . ASP A 1 80 ? -10.422 -4.236 2.945 1.00 98.12 80 ASP A O 1
ATOM 620 N N . ALA A 1 81 ? -11.766 -2.651 3.802 1.00 98.50 81 ALA A N 1
ATOM 621 C CA . ALA A 1 81 ? -12.591 -2.524 2.611 1.00 98.50 81 ALA A CA 1
ATOM 622 C C . ALA A 1 81 ? -11.736 -2.083 1.414 1.00 98.50 81 ALA A C 1
ATOM 624 O O . ALA A 1 81 ? -11.767 -2.729 0.372 1.00 98.50 81 ALA A O 1
ATOM 625 N N . VAL A 1 82 ? -10.887 -1.062 1.557 1.00 98.62 82 VAL A N 1
ATOM 626 C CA . VAL A 1 82 ? -10.062 -0.612 0.421 1.00 98.62 82 VAL A CA 1
ATOM 627 C C . VAL A 1 82 ? -8.821 -1.481 0.198 1.00 98.62 82 VAL A C 1
ATOM 629 O O . VAL A 1 82 ? -8.481 -1.755 -0.951 1.00 98.62 82 VAL A O 1
ATOM 632 N N . MET A 1 83 ? -8.134 -1.942 1.248 1.00 98.56 83 MET A N 1
ATOM 633 C CA . MET A 1 83 ? -6.876 -2.687 1.084 1.00 98.56 83 MET A CA 1
ATOM 634 C C . MET A 1 83 ? -7.084 -4.178 0.807 1.00 98.56 83 MET A C 1
ATOM 636 O O . MET A 1 83 ? -6.477 -4.725 -0.113 1.00 98.56 83 MET A O 1
ATOM 640 N N . LYS A 1 84 ? -7.916 -4.867 1.595 1.00 98.50 84 LYS A N 1
ATOM 641 C CA . LYS A 1 84 ? -8.150 -6.306 1.404 1.00 98.50 84 LYS A CA 1
ATOM 642 C C . LYS A 1 84 ? -9.176 -6.558 0.318 1.00 98.50 84 LYS A C 1
ATOM 644 O O . LYS A 1 84 ? -8.900 -7.361 -0.565 1.00 98.50 84 LYS A O 1
ATOM 649 N N . THR A 1 85 ? -10.323 -5.887 0.389 1.00 98.69 85 THR A N 1
ATOM 650 C CA . THR A 1 85 ? -11.437 -6.177 -0.522 1.00 98.69 85 THR A CA 1
ATOM 651 C C . THR A 1 85 ? -11.157 -5.608 -1.909 1.00 98.69 85 THR A C 1
ATOM 653 O O . THR A 1 85 ? -10.959 -6.376 -2.843 1.00 98.69 85 THR A O 1
ATOM 656 N N . LEU A 1 86 ? -11.022 -4.287 -2.048 1.00 98.88 86 LEU A N 1
ATOM 657 C CA . LEU A 1 86 ? -10.836 -3.683 -3.372 1.00 98.88 86 LEU A CA 1
ATOM 658 C C . LEU A 1 86 ? -9.461 -4.022 -3.974 1.00 98.88 86 LEU A C 1
ATOM 660 O O . LEU A 1 86 ? -9.376 -4.565 -5.071 1.00 98.88 86 LEU A O 1
ATOM 664 N N . LEU A 1 87 ? -8.359 -3.760 -3.265 1.00 98.88 87 LEU A N 1
ATOM 665 C CA . LEU A 1 87 ? -7.027 -3.922 -3.861 1.00 98.88 87 LEU A CA 1
ATOM 666 C C . LEU A 1 87 ? -6.569 -5.388 -3.951 1.00 98.88 87 LEU A C 1
ATOM 668 O O . LEU A 1 87 ? -6.245 -5.872 -5.035 1.00 98.88 87 LEU A O 1
ATOM 672 N N . LYS A 1 88 ? -6.498 -6.106 -2.823 1.00 98.75 88 LYS A N 1
ATOM 673 C CA . LYS A 1 88 ? -5.939 -7.472 -2.806 1.00 98.75 88 LYS A CA 1
ATOM 674 C C . LYS A 1 88 ? -6.870 -8.516 -3.428 1.00 98.75 88 LYS A C 1
ATOM 676 O O . LYS A 1 88 ? -6.366 -9.424 -4.083 1.00 98.75 88 LYS A O 1
ATOM 681 N N . GLN A 1 89 ? -8.183 -8.429 -3.211 1.00 98.75 89 GLN A N 1
ATOM 682 C CA . GLN A 1 89 ? -9.140 -9.436 -3.690 1.00 98.75 89 GLN A CA 1
ATOM 683 C C . GLN A 1 89 ? -9.723 -9.080 -5.057 1.00 98.75 89 GLN A C 1
ATOM 685 O O . GLN A 1 89 ? -9.613 -9.886 -5.975 1.00 98.75 89 GLN A O 1
ATOM 690 N N . GLU A 1 90 ? -10.322 -7.899 -5.209 1.00 98.81 90 GLU A N 1
ATOM 691 C CA . GLU A 1 90 ? -11.040 -7.543 -6.436 1.00 98.81 90 GLU A CA 1
ATOM 692 C C . GLU A 1 90 ? -10.093 -7.214 -7.594 1.00 98.81 90 GLU A C 1
ATOM 694 O O . GLU A 1 90 ? -10.217 -7.791 -8.674 1.00 98.81 90 GLU A O 1
ATOM 699 N N . LEU A 1 91 ? -9.095 -6.354 -7.367 1.00 98.75 91 LEU A N 1
ATOM 700 C CA . LEU A 1 91 ? -8.058 -6.088 -8.370 1.00 98.75 91 LEU A CA 1
ATOM 701 C C . LEU A 1 91 ? -7.020 -7.217 -8.464 1.00 98.75 91 LEU A C 1
ATOM 703 O O . LEU A 1 91 ? -6.261 -7.264 -9.430 1.00 98.75 91 LEU A O 1
ATOM 707 N N . GLY A 1 92 ? -6.979 -8.123 -7.482 1.00 98.75 92 GLY A N 1
ATOM 708 C CA . GLY A 1 92 ? -6.064 -9.264 -7.467 1.00 98.75 92 GLY A CA 1
ATOM 709 C C . GLY A 1 92 ? -4.602 -8.890 -7.217 1.00 98.75 92 GLY A C 1
ATOM 710 O O . GLY A 1 92 ? -3.712 -9.579 -7.709 1.00 98.75 92 GLY A O 1
ATOM 711 N N . PHE A 1 93 ? -4.331 -7.802 -6.485 1.00 98.88 93 PHE A N 1
ATOM 712 C CA . PHE A 1 93 ? -2.973 -7.306 -6.247 1.00 98.88 93 PHE A CA 1
ATOM 713 C C . PHE A 1 93 ? -2.090 -8.324 -5.487 1.00 98.88 93 PHE A C 1
ATOM 715 O O . PHE A 1 93 ? -2.350 -8.607 -4.306 1.00 98.88 93 PHE A O 1
ATOM 722 N N . PRO A 1 94 ? -1.014 -8.853 -6.111 1.00 98.38 94 PRO A N 1
ATOM 723 C CA . PRO A 1 94 ? -0.148 -9.855 -5.487 1.00 98.38 94 PRO A CA 1
ATOM 724 C C . PRO A 1 94 ? 1.018 -9.245 -4.694 1.00 98.38 94 PRO A C 1
ATOM 726 O O . PRO A 1 94 ? 1.626 -9.945 -3.886 1.00 98.38 94 PRO A O 1
ATOM 729 N N . GLY A 1 95 ? 1.325 -7.962 -4.910 1.00 98.81 95 GLY A N 1
ATOM 730 C CA . GLY A 1 95 ? 2.412 -7.251 -4.240 1.00 98.81 95 GLY A CA 1
ATOM 731 C C . GLY A 1 95 ? 2.094 -6.881 -2.791 1.00 98.81 95 GLY A C 1
ATOM 732 O O . GLY A 1 95 ? 1.148 -7.401 -2.181 1.00 98.81 95 GLY A O 1
ATOM 733 N N . TYR A 1 96 ? 2.903 -5.980 -2.235 1.00 98.94 96 TYR A N 1
ATOM 734 C CA . TYR A 1 96 ? 2.797 -5.535 -0.844 1.00 98.94 96 TYR A CA 1
ATOM 735 C C . TYR A 1 96 ? 2.290 -4.092 -0.728 1.00 98.94 96 TYR A C 1
ATOM 737 O O . TYR A 1 96 ? 2.537 -3.252 -1.591 1.00 98.94 96 TYR A O 1
ATOM 745 N N . ILE A 1 97 ? 1.560 -3.804 0.349 1.00 98.88 97 ILE A N 1
ATOM 746 C CA . ILE A 1 97 ? 1.074 -2.459 0.668 1.00 98.88 97 ILE A CA 1
ATOM 747 C C . ILE A 1 97 ? 1.989 -1.828 1.716 1.00 98.88 97 ILE A C 1
ATOM 749 O O . ILE A 1 97 ? 2.150 -2.384 2.805 1.00 98.88 97 ILE A O 1
ATOM 753 N N . MET A 1 98 ? 2.548 -0.657 1.421 1.00 98.69 98 MET A N 1
ATOM 754 C CA . MET A 1 98 ? 3.272 0.158 2.399 1.00 98.69 98 MET A CA 1
ATOM 755 C C . MET A 1 98 ? 2.450 1.360 2.861 1.00 98.69 98 MET A C 1
ATOM 757 O O . MET A 1 98 ? 1.588 1.839 2.125 1.00 98.69 98 MET A O 1
ATOM 761 N N . THR A 1 99 ? 2.724 1.878 4.056 1.00 98.19 99 THR A N 1
ATOM 762 C CA . THR A 1 99 ? 2.172 3.176 4.459 1.00 98.19 99 THR A CA 1
ATOM 763 C C . THR A 1 99 ? 2.843 4.308 3.698 1.00 98.19 99 THR A C 1
ATOM 765 O O . THR A 1 99 ? 4.038 4.241 3.404 1.00 98.19 99 THR A O 1
ATOM 768 N N . ASP A 1 100 ? 2.104 5.387 3.442 1.00 97.75 100 ASP A N 1
ATOM 769 C CA . ASP A 1 100 ? 2.750 6.698 3.392 1.00 97.75 100 ASP A CA 1
ATOM 770 C C . ASP A 1 100 ? 3.394 6.997 4.762 1.00 97.75 100 ASP A C 1
ATOM 772 O O . ASP A 1 100 ? 3.113 6.339 5.774 1.00 97.75 100 ASP A O 1
ATOM 776 N N . TRP A 1 101 ? 4.309 7.954 4.813 1.00 94.81 101 TRP A N 1
ATOM 777 C CA . TRP A 1 101 ? 5.180 8.152 5.960 1.00 94.81 101 TRP A CA 1
ATOM 778 C C . TRP A 1 101 ? 4.350 8.561 7.175 1.00 94.81 101 TRP A C 1
ATOM 780 O O . TRP A 1 101 ? 3.776 9.644 7.184 1.00 94.81 101 TRP A O 1
ATOM 790 N N . PHE A 1 102 ? 4.314 7.712 8.207 1.00 91.75 102 PHE A N 1
ATOM 791 C CA . PHE A 1 102 ? 3.513 7.903 9.428 1.00 91.75 102 PHE A CA 1
ATOM 792 C C . PHE A 1 102 ? 1.985 7.835 9.231 1.00 91.75 102 PHE A C 1
ATOM 794 O O . PHE A 1 102 ? 1.238 8.229 10.121 1.00 91.75 102 PHE A O 1
ATOM 801 N N . ALA A 1 103 ? 1.491 7.292 8.114 1.00 93.88 103 ALA A N 1
ATOM 802 C CA . ALA A 1 103 ? 0.053 7.229 7.808 1.00 93.88 103 ALA A CA 1
ATOM 803 C C . ALA A 1 103 ? -0.723 6.107 8.534 1.00 93.88 103 ALA A C 1
ATOM 805 O O . ALA A 1 103 ? -1.859 5.800 8.176 1.00 93.88 103 ALA A O 1
ATOM 806 N N . THR A 1 104 ? -0.129 5.475 9.547 1.00 88.44 104 THR A N 1
ATOM 807 C CA . THR A 1 104 ? -0.805 4.493 10.407 1.00 88.44 104 THR A CA 1
ATOM 808 C C . THR A 1 104 ? -0.969 5.042 11.817 1.00 88.44 104 THR A C 1
ATOM 810 O O . THR A 1 104 ? -0.102 5.755 12.326 1.00 88.44 104 THR A O 1
ATOM 813 N N . THR A 1 105 ? -2.080 4.699 12.460 1.00 88.56 105 THR A N 1
ATOM 814 C CA . THR A 1 105 ? -2.439 5.169 13.803 1.00 88.56 105 THR A CA 1
ATOM 815 C C . THR A 1 105 ? -2.406 4.055 14.849 1.00 88.56 105 THR A C 1
ATOM 817 O O . THR A 1 105 ? -2.638 4.312 16.030 1.00 88.56 105 THR A O 1
ATOM 820 N N . GLY A 1 106 ? -2.084 2.820 14.446 1.00 91.00 106 GLY A N 1
ATOM 821 C CA . GLY A 1 106 ? -2.024 1.683 15.354 1.00 91.00 106 GLY A CA 1
ATOM 822 C C . GLY A 1 106 ? -1.291 0.459 14.807 1.00 91.00 106 GLY A C 1
ATOM 823 O O . GLY A 1 106 ? -1.039 0.302 13.612 1.00 91.00 106 GLY A O 1
ATOM 824 N N . THR A 1 107 ? -0.941 -0.453 15.720 1.00 94.25 107 THR A N 1
ATOM 825 C CA . THR A 1 107 ? -0.263 -1.716 15.388 1.00 94.25 107 THR A CA 1
ATOM 826 C C . THR A 1 107 ? -1.219 -2.724 14.748 1.00 94.25 107 THR A C 1
ATOM 828 O O . THR A 1 107 ? -0.984 -3.188 13.633 1.00 94.25 107 THR A O 1
ATOM 831 N N . VAL A 1 108 ? -2.292 -3.075 15.466 1.00 97.31 108 VAL A N 1
ATOM 832 C CA . VAL A 1 108 ? -3.214 -4.166 15.105 1.00 97.31 108 VAL A CA 1
ATOM 833 C C . VAL A 1 108 ? -4.166 -3.756 13.980 1.00 97.31 108 VAL A C 1
ATOM 835 O O . VAL A 1 108 ? -4.462 -4.580 13.115 1.00 97.31 108 VAL A O 1
ATOM 838 N N . SER A 1 109 ? -4.605 -2.492 13.972 1.00 94.69 109 SER A N 1
ATOM 839 C CA . SER A 1 109 ? -5.522 -1.921 12.976 1.00 94.69 109 SER A CA 1
ATOM 840 C C . SER A 1 109 ? -4.982 -2.116 11.559 1.00 94.69 109 SER A C 1
ATOM 842 O O . SER A 1 109 ? -5.563 -2.867 10.778 1.00 94.69 109 SER A O 1
ATOM 844 N N . GLY A 1 110 ? -3.810 -1.549 11.257 1.00 94.12 110 GLY A N 1
ATOM 845 C CA . GLY A 1 110 ? -3.161 -1.717 9.956 1.00 94.12 110 GLY A CA 1
ATOM 846 C C . GLY A 1 110 ? -2.806 -3.177 9.654 1.00 94.12 110 GLY A C 1
ATOM 847 O O . GLY A 1 110 ? -3.070 -3.675 8.555 1.00 94.12 110 GLY A O 1
ATOM 848 N N . ALA A 1 111 ? -2.268 -3.910 10.639 1.00 97.06 111 ALA A N 1
ATOM 849 C CA . ALA A 1 111 ? -1.830 -5.292 10.442 1.00 97.06 111 ALA A CA 1
ATOM 850 C C . ALA A 1 111 ? -2.970 -6.221 9.991 1.00 97.06 111 ALA A C 1
ATOM 852 O O . ALA A 1 111 ? -2.774 -7.018 9.072 1.00 97.06 111 ALA A O 1
ATOM 853 N N . ASN A 1 112 ? -4.160 -6.112 10.579 1.00 97.94 112 ASN A N 1
ATOM 854 C CA . ASN A 1 112 ? -5.296 -6.959 10.209 1.00 97.94 112 ASN A CA 1
ATOM 855 C C . ASN A 1 112 ? -6.103 -6.410 9.016 1.00 97.94 112 ASN A C 1
ATOM 857 O O . ASN A 1 112 ? -6.794 -7.184 8.342 1.00 97.94 112 ASN A O 1
ATOM 861 N N . ALA A 1 113 ? -5.964 -5.114 8.711 1.00 97.81 113 ALA A N 1
ATOM 862 C CA . ALA A 1 113 ? -6.624 -4.457 7.584 1.00 97.81 113 ALA A CA 1
ATOM 863 C C . ALA A 1 113 ? -5.956 -4.707 6.224 1.00 97.81 113 ALA A C 1
ATOM 865 O O . ALA A 1 113 ? -6.570 -4.456 5.194 1.00 97.81 113 ALA A O 1
ATOM 866 N N . GLY A 1 114 ? -4.734 -5.246 6.197 1.00 97.69 114 GLY A N 1
ATOM 867 C CA . GLY A 1 114 ? -4.054 -5.639 4.959 1.00 97.69 114 GLY A CA 1
ATOM 868 C C . GLY A 1 114 ? -2.764 -4.888 4.657 1.00 97.69 114 GLY A C 1
ATOM 869 O O . GLY A 1 114 ? -2.152 -5.202 3.642 1.00 97.69 114 GLY A O 1
ATOM 870 N N . LEU A 1 115 ? -2.323 -3.975 5.523 1.00 98.50 115 LEU A N 1
ATOM 871 C CA . LEU A 1 115 ? -1.016 -3.330 5.412 1.00 98.50 115 LEU A CA 1
ATOM 872 C C . LEU A 1 115 ? 0.106 -4.371 5.502 1.00 98.50 115 LEU A C 1
ATOM 874 O O . LEU A 1 115 ? 0.038 -5.249 6.362 1.00 98.50 115 LEU A O 1
ATOM 878 N N . ASP A 1 116 ? 1.152 -4.263 4.687 1.00 98.62 116 ASP A N 1
ATOM 879 C CA . ASP A 1 116 ? 2.265 -5.222 4.664 1.00 98.62 116 ASP A CA 1
ATOM 880 C C . ASP A 1 116 ? 3.589 -4.632 5.155 1.00 98.62 116 ASP A C 1
ATOM 882 O O . ASP A 1 116 ? 4.418 -5.366 5.689 1.00 98.62 116 ASP A O 1
ATOM 886 N N . MET A 1 117 ? 3.776 -3.316 5.036 1.00 98.06 117 MET A N 1
ATOM 887 C CA . MET A 1 117 ? 5.010 -2.632 5.409 1.00 98.06 117 MET A CA 1
ATOM 888 C C . MET A 1 117 ? 4.718 -1.272 6.054 1.00 98.06 117 MET A C 1
ATOM 890 O O . MET A 1 117 ? 4.127 -0.389 5.441 1.00 98.06 117 MET A O 1
ATOM 894 N N . MET A 1 118 ? 5.159 -1.080 7.295 1.00 95.25 118 MET A N 1
ATOM 895 C CA . MET A 1 118 ? 5.092 0.226 7.952 1.00 95.25 118 MET A CA 1
ATOM 896 C C . MET A 1 118 ? 6.305 1.072 7.563 1.00 95.25 118 MET A C 1
ATOM 898 O O . MET A 1 118 ? 7.442 0.628 7.724 1.00 95.25 118 MET A O 1
ATOM 902 N N . MET A 1 119 ? 6.046 2.293 7.100 1.00 94.50 119 MET A N 1
ATOM 903 C CA . MET A 1 119 ? 7.052 3.279 6.727 1.00 94.50 119 MET A CA 1
ATOM 904 C C . MET A 1 119 ? 6.787 4.658 7.365 1.00 94.50 119 MET A C 1
ATOM 906 O O . MET A 1 119 ? 5.635 5.085 7.481 1.00 94.50 119 MET A O 1
ATOM 910 N N . PRO A 1 120 ? 7.846 5.397 7.735 1.00 91.38 120 PRO A N 1
ATOM 911 C CA . PRO A 1 120 ? 9.212 4.910 7.923 1.00 91.38 120 PRO A CA 1
ATOM 912 C C . PRO A 1 120 ? 9.332 4.139 9.250 1.00 91.38 120 PRO A C 1
ATOM 914 O O . PRO A 1 120 ? 8.369 4.003 10.002 1.00 91.38 120 PRO A O 1
ATOM 917 N N . ASN A 1 121 ? 10.535 3.650 9.560 1.00 78.56 121 ASN A N 1
ATOM 918 C CA . ASN A 1 121 ? 10.794 3.009 10.847 1.00 78.56 121 ASN A CA 1
ATOM 919 C C . ASN A 1 121 ? 10.703 3.987 12.029 1.00 78.56 121 ASN A C 1
ATOM 921 O O . ASN A 1 121 ? 10.238 3.574 13.072 1.00 78.56 121 ASN A O 1
ATOM 925 N N . ALA A 1 122 ? 11.138 5.244 11.897 1.00 76.25 122 ALA A N 1
ATOM 926 C CA . ALA A 1 122 ? 11.048 6.257 12.954 1.00 76.25 122 ALA A CA 1
ATOM 927 C C . ALA A 1 122 ? 10.998 7.672 12.359 1.00 76.25 122 ALA A C 1
ATOM 929 O O . ALA A 1 122 ? 11.341 7.876 11.189 1.00 76.25 122 ALA A O 1
ATOM 930 N N . ASN A 1 123 ? 10.578 8.652 13.161 1.00 77.81 123 ASN A N 1
ATOM 931 C CA . ASN A 1 123 ? 10.696 10.064 12.799 1.00 77.81 123 ASN A CA 1
ATOM 932 C C . ASN A 1 123 ? 12.161 10.538 12.765 1.00 77.81 123 ASN A C 1
ATOM 934 O O . ASN A 1 123 ? 13.081 9.827 13.162 1.00 77.81 123 ASN A O 1
ATOM 938 N N . TRP A 1 124 ? 12.385 11.763 12.288 1.00 75.06 124 TRP A N 1
ATOM 939 C CA . TRP A 1 124 ? 13.723 12.358 12.166 1.00 75.06 124 TRP A CA 1
ATOM 940 C C . TRP A 1 124 ? 14.471 12.489 13.506 1.00 75.06 124 TRP A C 1
ATOM 942 O O . TRP A 1 124 ? 15.692 12.625 13.510 1.00 75.06 124 TRP A O 1
ATOM 952 N N . ALA A 1 125 ? 13.758 12.431 14.635 1.00 79.62 125 ALA A N 1
ATOM 953 C CA . ALA A 1 125 ? 14.327 12.438 15.979 1.00 79.62 125 ALA A CA 1
ATOM 954 C C . ALA A 1 125 ? 14.663 11.023 16.500 1.00 79.62 125 ALA A C 1
ATOM 956 O O . ALA A 1 125 ? 15.117 10.891 17.634 1.00 79.62 125 ALA A O 1
ATOM 957 N N . ASN A 1 126 ? 14.460 9.976 15.687 1.00 76.94 126 ASN A N 1
ATOM 958 C CA . ASN A 1 126 ? 14.564 8.564 16.070 1.00 76.94 126 ASN A CA 1
ATOM 959 C C . ASN A 1 126 ? 13.706 8.208 17.295 1.00 76.94 126 ASN A C 1
ATOM 961 O O . ASN A 1 126 ? 14.105 7.394 18.127 1.00 76.94 126 ASN A O 1
ATOM 965 N N . ASP A 1 127 ? 12.528 8.823 17.405 1.00 79.12 127 ASP A N 1
ATOM 966 C CA . ASP A 1 127 ? 11.608 8.597 18.514 1.00 79.12 127 ASP A CA 1
ATOM 967 C C . ASP A 1 127 ? 10.971 7.194 18.424 1.00 79.12 127 ASP A C 1
ATOM 969 O O . ASP A 1 127 ? 10.207 6.936 17.484 1.00 79.12 127 ASP A O 1
ATOM 973 N N . PRO A 1 128 ? 11.235 6.281 19.378 1.00 74.88 128 PRO A N 1
ATOM 974 C CA . PRO A 1 128 ? 10.652 4.941 19.377 1.00 74.88 128 PRO A CA 1
ATOM 975 C C . PRO A 1 128 ? 9.126 4.945 19.557 1.00 74.88 128 PRO A C 1
ATOM 977 O O . PRO A 1 128 ? 8.472 3.975 19.170 1.00 74.88 128 PRO A O 1
ATOM 980 N N . ASP A 1 129 ? 8.536 6.017 20.093 1.00 78.94 129 ASP A N 1
ATOM 981 C CA . ASP A 1 129 ? 7.085 6.119 20.252 1.00 78.94 129 ASP A CA 1
ATOM 982 C C . ASP A 1 129 ? 6.362 6.485 18.952 1.00 78.94 129 ASP A C 1
ATOM 984 O O . ASP A 1 129 ? 5.158 6.246 18.834 1.00 78.94 129 ASP A O 1
ATOM 988 N N . SER A 1 130 ? 7.105 6.948 17.938 1.00 78.44 130 SER A N 1
ATOM 989 C CA . SER A 1 130 ? 6.597 7.173 16.577 1.00 78.44 130 SER A CA 1
ATOM 990 C C . SER A 1 130 ? 6.419 5.882 15.760 1.00 78.44 130 SER A C 1
ATOM 992 O O . SER A 1 130 ? 5.965 5.925 14.616 1.00 78.44 130 SER A O 1
ATOM 994 N N . VAL A 1 131 ? 6.766 4.728 16.343 1.00 85.69 131 VAL A N 1
ATOM 995 C CA . VAL A 1 131 ? 6.867 3.436 15.657 1.00 85.69 131 VAL A CA 1
ATOM 996 C C . VAL A 1 131 ? 5.738 2.507 16.091 1.00 85.69 131 VAL A C 1
ATOM 998 O O . VAL A 1 131 ? 5.653 2.085 17.245 1.00 85.69 131 VAL A O 1
ATOM 1001 N N . TRP A 1 132 ? 4.866 2.131 15.156 1.00 90.75 132 TRP A N 1
ATOM 1002 C CA . TRP A 1 132 ? 3.748 1.228 15.446 1.00 90.75 132 TRP A CA 1
ATOM 1003 C C . TRP A 1 132 ? 4.092 -0.251 15.300 1.00 90.75 132 TRP A C 1
ATOM 1005 O O . TRP A 1 132 ? 3.421 -1.087 15.904 1.00 90.75 132 TRP A O 1
ATOM 1015 N N . TRP A 1 133 ? 5.099 -0.600 14.503 1.00 93.81 133 TRP A N 1
ATOM 1016 C CA . TRP A 1 133 ? 5.539 -1.976 14.256 1.00 93.81 133 TRP A CA 1
ATOM 1017 C C . TRP A 1 133 ? 6.942 -2.224 14.836 1.00 93.81 133 TRP A C 1
ATOM 1019 O O . TRP A 1 133 ? 7.396 -1.495 15.710 1.00 93.81 133 TRP A O 1
ATOM 1029 N N . GLY A 1 134 ? 7.597 -3.327 14.469 1.00 91.88 134 GLY A N 1
ATOM 1030 C CA . GLY A 1 134 ? 8.797 -3.798 15.164 1.00 91.88 134 GLY A CA 1
ATOM 1031 C C . GLY A 1 134 ? 8.414 -4.486 16.483 1.00 91.88 134 GLY A C 1
ATOM 1032 O O . GLY A 1 134 ? 7.615 -5.428 16.439 1.00 91.88 134 GLY A O 1
ATOM 1033 N N . PRO A 1 135 ? 8.913 -4.046 17.658 1.00 93.38 135 PRO A N 1
ATOM 1034 C CA . PRO A 1 135 ? 8.596 -4.685 18.941 1.00 93.38 135 PRO A CA 1
ATOM 1035 C C . PRO A 1 135 ? 7.092 -4.781 19.235 1.00 93.38 135 PRO A C 1
ATOM 1037 O O . PRO A 1 135 ? 6.627 -5.799 19.746 1.00 93.38 135 PRO A O 1
ATOM 1040 N N . ARG A 1 136 ? 6.316 -3.755 18.860 1.00 95.06 136 ARG A N 1
ATOM 1041 C CA . ARG A 1 136 ? 4.858 -3.728 19.063 1.00 95.06 136 ARG A CA 1
ATOM 1042 C C . ARG A 1 136 ? 4.136 -4.779 18.211 1.00 95.06 136 ARG A C 1
ATOM 1044 O O . ARG A 1 136 ? 3.255 -5.467 18.717 1.00 95.06 136 ARG A O 1
ATOM 1051 N N . LEU A 1 137 ? 4.537 -4.959 16.946 1.00 96.38 137 LEU A N 1
ATOM 1052 C CA . LEU A 1 137 ? 3.958 -5.995 16.078 1.00 96.38 137 LEU A CA 1
ATOM 1053 C C . LEU A 1 137 ? 4.329 -7.399 16.565 1.00 96.38 137 LEU A C 1
ATOM 1055 O O . LEU A 1 137 ? 3.471 -8.277 16.585 1.00 96.38 137 LEU A O 1
ATOM 1059 N N . LYS A 1 138 ? 5.575 -7.599 17.016 1.00 97.44 138 LYS A N 1
ATOM 1060 C CA . LYS A 1 138 ? 6.002 -8.859 17.637 1.00 97.44 138 LYS A CA 1
ATOM 1061 C C . LYS A 1 138 ? 5.103 -9.219 18.826 1.00 97.44 138 LYS A C 1
ATOM 1063 O O . LYS A 1 138 ? 4.551 -10.314 18.848 1.00 97.44 138 LYS A O 1
ATOM 1068 N N . ALA A 1 139 ? 4.886 -8.283 19.751 1.00 97.88 139 ALA A N 1
ATOM 1069 C CA . ALA A 1 139 ? 4.010 -8.497 20.903 1.00 97.88 139 ALA A CA 1
ATOM 1070 C C . ALA A 1 139 ? 2.548 -8.776 20.495 1.00 97.88 139 ALA A C 1
ATOM 1072 O O . ALA A 1 139 ? 1.880 -9.618 21.098 1.00 97.88 139 ALA A O 1
ATOM 1073 N N . ALA A 1 140 ? 2.042 -8.113 19.451 1.00 98.19 140 ALA A N 1
ATOM 1074 C CA . ALA A 1 140 ? 0.703 -8.3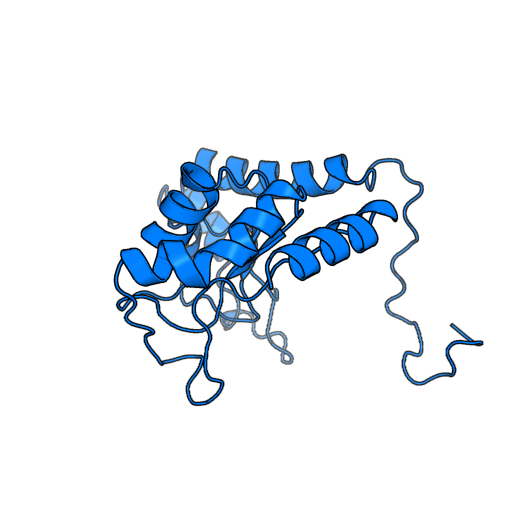72 18.918 1.00 98.19 140 ALA A CA 1
ATOM 1075 C C . ALA A 1 140 ? 0.564 -9.790 18.328 1.00 98.19 140 ALA A C 1
ATOM 1077 O O . ALA A 1 140 ? -0.493 -10.406 18.457 1.00 98.19 140 ALA A O 1
ATOM 1078 N N . VAL A 1 141 ? 1.625 -10.331 17.721 1.00 98.50 141 VAL A N 1
ATOM 1079 C CA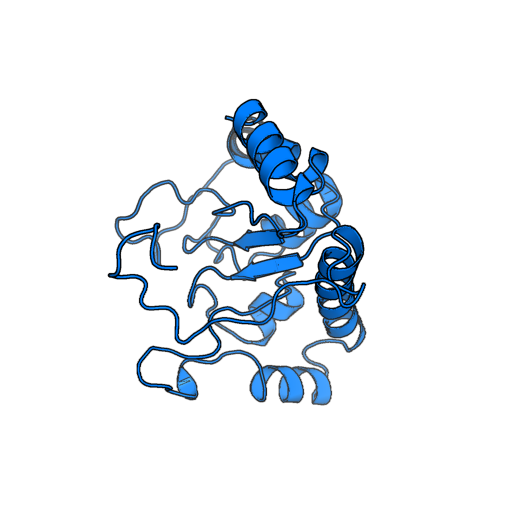 . VAL A 1 141 ? 1.651 -11.718 17.229 1.00 98.50 141 VAL A CA 1
ATOM 1080 C C . VAL A 1 141 ? 1.755 -12.714 18.382 1.00 98.50 141 VAL A C 1
ATOM 1082 O O . VAL A 1 141 ? 0.974 -13.659 18.445 1.00 98.50 141 VAL A O 1
ATOM 1085 N N . GLU A 1 142 ? 2.660 -12.477 19.335 1.00 98.44 142 GLU A N 1
ATOM 1086 C CA . GLU A 1 142 ? 2.842 -13.334 20.518 1.00 98.44 142 GLU A CA 1
ATOM 1087 C C . GLU A 1 142 ? 1.582 -13.399 21.398 1.00 98.44 142 GLU A C 1
ATOM 1089 O O . GLU A 1 142 ? 1.299 -14.432 21.999 1.00 98.44 142 GLU A O 1
ATOM 1094 N N . SER A 1 143 ? 0.796 -12.320 21.437 1.00 98.19 143 SER A N 1
ATOM 1095 C CA . SER A 1 143 ? -0.489 -12.260 22.150 1.00 98.19 143 SER A CA 1
ATOM 1096 C C . SER A 1 143 ? -1.693 -12.748 21.333 1.00 98.19 143 SER A C 1
ATOM 1098 O O . SER A 1 143 ? -2.803 -12.795 21.861 1.00 98.19 143 SER A O 1
ATOM 1100 N N . GLY A 1 144 ? -1.510 -13.104 20.057 1.00 98.19 144 GLY A N 1
ATOM 1101 C CA . GLY A 1 144 ? -2.578 -13.591 19.176 1.00 98.19 144 GLY A CA 1
ATOM 1102 C C . GLY A 1 144 ? -3.508 -12.512 18.603 1.00 98.19 144 GLY A C 1
ATOM 1103 O O . GLY A 1 144 ? -4.471 -12.848 17.917 1.00 98.19 144 GLY A O 1
ATOM 1104 N N . GLN A 1 145 ? -3.232 -11.224 18.831 1.00 98.44 145 GLN A N 1
ATOM 1105 C CA . GLN A 1 145 ? -3.985 -10.110 18.232 1.00 98.44 145 GLN A CA 1
ATOM 1106 C C . GLN A 1 145 ? -3.757 -9.993 16.716 1.00 98.44 145 GLN A C 1
ATOM 1108 O O . GLN A 1 145 ? -4.621 -9.509 15.982 1.00 98.44 145 GLN A O 1
ATOM 1113 N N . VAL A 1 146 ? -2.593 -10.443 16.243 1.00 98.56 146 VAL A N 1
ATOM 1114 C CA . VAL A 1 146 ? -2.268 -10.615 14.824 1.00 98.56 146 VAL A CA 1
ATOM 1115 C C . VAL A 1 146 ? -1.871 -12.072 14.617 1.00 98.56 146 VAL A C 1
ATOM 1117 O O . VAL A 1 146 ? -0.979 -12.578 15.290 1.00 98.56 146 VAL A O 1
ATOM 1120 N N . SER A 1 147 ? -2.531 -12.772 13.695 1.00 98.44 147 SER A N 1
ATOM 1121 C CA . SER A 1 147 ? -2.202 -14.180 13.447 1.00 98.44 147 SER A CA 1
ATOM 1122 C C . SER A 1 147 ? -0.818 -14.329 12.801 1.00 98.44 147 SER A C 1
ATOM 1124 O O . SER A 1 147 ? -0.410 -13.476 12.008 1.00 98.44 147 SER A O 1
ATOM 1126 N N . LEU A 1 148 ? -0.120 -15.440 13.064 1.00 98.31 148 LEU A N 1
ATOM 1127 C CA . LEU A 1 148 ? 1.147 -15.737 12.382 1.00 98.31 148 LEU A CA 1
ATOM 1128 C C . LEU A 1 148 ? 0.960 -15.801 10.858 1.00 98.31 148 LEU A C 1
ATOM 1130 O O . LEU A 1 148 ? 1.750 -15.224 10.125 1.00 98.31 148 LEU A O 1
ATOM 1134 N N . SER A 1 149 ? -0.151 -16.371 10.378 1.00 98.50 149 SER A N 1
ATOM 1135 C CA . SER A 1 149 ? -0.492 -16.368 8.949 1.00 98.50 149 SER A CA 1
ATOM 1136 C C . SER A 1 149 ? -0.669 -14.963 8.367 1.00 98.50 149 SER A C 1
ATOM 1138 O O . SER A 1 149 ? -0.336 -14.736 7.205 1.00 98.50 149 SER A O 1
ATOM 1140 N N . THR A 1 150 ? -1.170 -14.009 9.162 1.00 98.38 150 THR A N 1
ATOM 1141 C CA . THR A 1 150 ? -1.261 -12.600 8.759 1.00 98.38 150 THR A CA 1
ATOM 1142 C C . THR A 1 150 ? 0.132 -12.006 8.601 1.00 98.38 150 THR A C 1
ATOM 1144 O O . THR A 1 150 ? 0.337 -11.247 7.666 1.00 98.38 150 THR A O 1
ATOM 1147 N N . LEU A 1 151 ? 1.084 -12.329 9.485 1.00 98.50 151 LEU A N 1
ATOM 1148 C CA . LEU A 1 151 ? 2.477 -11.893 9.354 1.00 98.50 151 LEU A CA 1
ATOM 1149 C C . LEU A 1 151 ? 3.159 -12.547 8.141 1.00 98.50 151 LEU A C 1
ATOM 1151 O O . LEU A 1 151 ? 3.791 -11.849 7.350 1.00 98.50 151 LEU A O 1
ATOM 1155 N N . ASP A 1 152 ? 2.976 -13.855 7.958 1.00 98.75 152 ASP A N 1
ATOM 1156 C CA . ASP A 1 152 ? 3.561 -14.614 6.849 1.00 98.75 152 ASP A CA 1
ATOM 1157 C C . ASP A 1 152 ? 3.098 -14.097 5.482 1.00 98.75 152 ASP A C 1
ATOM 1159 O O . ASP A 1 152 ? 3.895 -14.049 4.548 1.00 98.75 152 ASP A O 1
ATOM 1163 N N . ASP A 1 153 ? 1.832 -13.682 5.341 1.00 98.75 153 ASP A N 1
ATOM 1164 C CA . ASP A 1 153 ? 1.337 -13.077 4.096 1.00 98.75 153 ASP A CA 1
ATOM 1165 C C . ASP A 1 153 ? 2.069 -11.771 3.754 1.00 98.75 153 ASP A C 1
ATOM 1167 O O . ASP A 1 153 ? 2.469 -11.580 2.606 1.00 98.75 153 ASP A O 1
ATOM 1171 N N . LYS A 1 154 ? 2.332 -10.915 4.752 1.00 98.69 154 LYS A N 1
ATOM 1172 C CA . LYS A 1 154 ? 3.079 -9.656 4.561 1.00 98.69 154 LYS A CA 1
ATOM 1173 C C . LYS A 1 154 ? 4.478 -9.939 4.043 1.00 98.69 154 LYS A C 1
ATOM 1175 O O . LYS A 1 154 ? 4.899 -9.384 3.031 1.00 98.69 154 LYS A O 1
ATOM 1180 N N . VAL A 1 155 ? 5.181 -10.846 4.723 1.00 98.69 155 VAL A N 1
ATOM 1181 C CA . VAL A 1 155 ? 6.547 -11.240 4.363 1.00 98.69 155 VAL A CA 1
ATOM 1182 C C . VAL A 1 155 ? 6.566 -11.872 2.975 1.00 98.69 155 VAL A C 1
ATOM 1184 O O . VAL A 1 155 ? 7.407 -11.512 2.155 1.00 98.69 155 VAL A O 1
ATOM 1187 N N . ARG A 1 156 ? 5.608 -12.756 2.669 1.00 98.81 156 ARG A N 1
ATOM 1188 C CA . ARG A 1 156 ? 5.491 -13.387 1.350 1.00 98.81 156 ARG A CA 1
ATOM 1189 C C . ARG A 1 156 ? 5.337 -12.354 0.241 1.00 98.81 156 ARG A C 1
ATOM 1191 O O . ARG A 1 156 ? 6.013 -12.484 -0.769 1.00 98.81 156 ARG A O 1
ATOM 1198 N N . ARG A 1 157 ? 4.494 -11.336 0.419 1.00 98.88 157 ARG A N 1
ATOM 1199 C CA . ARG A 1 157 ? 4.270 -10.277 -0.580 1.00 98.88 157 ARG A CA 1
ATOM 1200 C C . ARG A 1 157 ? 5.512 -9.419 -0.812 1.00 98.88 157 ARG A C 1
ATOM 1202 O O . ARG A 1 157 ? 5.852 -9.141 -1.958 1.00 98.88 157 ARG A O 1
ATOM 1209 N N . ILE A 1 158 ? 6.212 -9.055 0.263 1.00 98.88 158 ILE A N 1
ATOM 1210 C CA . ILE A 1 158 ? 7.463 -8.284 0.189 1.00 98.88 158 ILE A CA 1
ATOM 1211 C C . ILE A 1 158 ? 8.542 -9.090 -0.544 1.00 98.88 158 ILE A C 1
ATOM 1213 O O . ILE A 1 158 ? 9.172 -8.592 -1.473 1.00 98.88 158 ILE A O 1
ATOM 1217 N N . LEU A 1 159 ? 8.731 -10.357 -0.165 1.00 98.75 159 LEU A N 1
ATOM 1218 C CA . LEU A 1 159 ? 9.719 -11.222 -0.810 1.00 98.75 159 LEU A CA 1
ATOM 1219 C C . LEU A 1 159 ? 9.329 -11.570 -2.250 1.00 98.75 159 LEU A C 1
ATOM 1221 O O . LEU A 1 159 ? 10.202 -11.642 -3.107 1.00 98.75 159 LEU A O 1
ATOM 1225 N N . ALA A 1 160 ? 8.041 -11.747 -2.550 1.00 98.69 160 ALA A N 1
ATOM 1226 C CA . ALA A 1 160 ? 7.575 -11.993 -3.912 1.00 98.69 160 ALA A CA 1
ATOM 1227 C C . ALA A 1 160 ? 7.936 -10.835 -4.850 1.00 98.69 160 ALA A C 1
ATOM 1229 O O . ALA A 1 160 ? 8.408 -11.091 -5.951 1.00 98.69 160 ALA A O 1
ATOM 1230 N N . ALA A 1 161 ? 7.784 -9.582 -4.409 1.00 98.62 161 ALA A N 1
ATOM 1231 C CA . ALA A 1 161 ? 8.211 -8.414 -5.180 1.00 98.62 161 ALA A CA 1
ATOM 1232 C C . ALA A 1 161 ? 9.735 -8.370 -5.399 1.00 98.62 161 ALA A C 1
ATOM 1234 O O . ALA A 1 161 ? 10.195 -8.015 -6.482 1.00 98.62 161 ALA A O 1
ATOM 1235 N N . TRP A 1 162 ? 10.515 -8.780 -4.394 1.00 98.25 162 TRP A N 1
ATOM 1236 C CA . TRP A 1 162 ? 11.973 -8.889 -4.494 1.00 98.25 162 TRP A CA 1
ATOM 1237 C C . TRP A 1 162 ? 12.410 -9.935 -5.536 1.00 98.25 162 TRP A C 1
ATOM 1239 O O . TRP A 1 162 ? 13.233 -9.626 -6.398 1.00 98.25 162 TRP A O 1
ATOM 1249 N N . TYR A 1 163 ? 11.801 -11.127 -5.519 1.00 98.25 163 TYR A N 1
ATOM 1250 C CA . TYR A 1 163 ? 12.049 -12.181 -6.513 1.00 98.25 163 TYR A CA 1
ATOM 1251 C C . TYR A 1 163 ? 11.519 -11.831 -7.910 1.00 98.25 163 TYR A C 1
ATOM 1253 O O . TYR A 1 163 ? 12.172 -12.137 -8.904 1.00 98.25 163 TYR A O 1
ATOM 1261 N N . LEU A 1 164 ? 10.354 -11.177 -8.005 1.00 97.81 164 LEU A N 1
ATOM 1262 C CA . LEU A 1 164 ? 9.737 -10.775 -9.276 1.00 97.81 164 LEU A CA 1
ATOM 1263 C C . LEU A 1 164 ? 10.700 -9.962 -10.150 1.00 97.81 164 LEU A C 1
ATOM 1265 O O . LEU A 1 164 ? 10.680 -10.098 -11.370 1.00 97.81 164 LEU A O 1
ATOM 1269 N N . LEU A 1 165 ? 11.531 -9.126 -9.523 1.00 97.50 165 LEU A N 1
ATOM 1270 C CA . LEU A 1 165 ? 12.446 -8.213 -10.207 1.00 97.50 165 LEU A CA 1
ATOM 1271 C C . LEU A 1 165 ? 13.913 -8.662 -10.160 1.00 97.50 165 LEU A C 1
ATOM 1273 O O . LEU A 1 165 ? 14.799 -7.871 -10.475 1.00 97.50 165 LEU A O 1
ATOM 1277 N N . GLY A 1 166 ? 14.181 -9.914 -9.774 1.00 96.81 166 GLY A N 1
ATOM 1278 C CA . GLY A 1 166 ? 15.528 -10.494 -9.802 1.00 96.81 166 GLY A CA 1
ATOM 1279 C C . GLY A 1 166 ? 16.519 -9.829 -8.844 1.00 96.81 166 GLY A C 1
ATOM 1280 O O . GLY A 1 166 ? 17.732 -9.923 -9.029 1.00 96.81 166 GLY A O 1
ATOM 1281 N N . GLN A 1 167 ? 16.032 -9.148 -7.808 1.00 96.50 167 GLN A N 1
ATOM 1282 C CA . GLN A 1 167 ? 16.900 -8.490 -6.831 1.00 96.50 167 GLN A CA 1
ATOM 1283 C C . GLN A 1 167 ? 17.613 -9.487 -5.895 1.00 96.50 167 GLN A C 1
ATOM 1285 O O . GLN A 1 167 ? 18.459 -9.089 -5.091 1.00 96.50 167 GLN A O 1
ATOM 1290 N N . ASP A 1 168 ? 17.277 -10.772 -5.992 1.00 96.06 168 ASP A N 1
ATOM 1291 C CA . ASP A 1 168 ? 17.874 -11.899 -5.278 1.00 96.06 168 ASP A CA 1
ATOM 1292 C C . ASP A 1 168 ? 19.114 -12.488 -5.960 1.00 96.06 168 ASP A C 1
ATOM 1294 O O . ASP A 1 168 ? 19.872 -13.218 -5.323 1.00 96.06 168 ASP A O 1
ATOM 1298 N N . GLN A 1 169 ? 19.368 -12.134 -7.221 1.00 9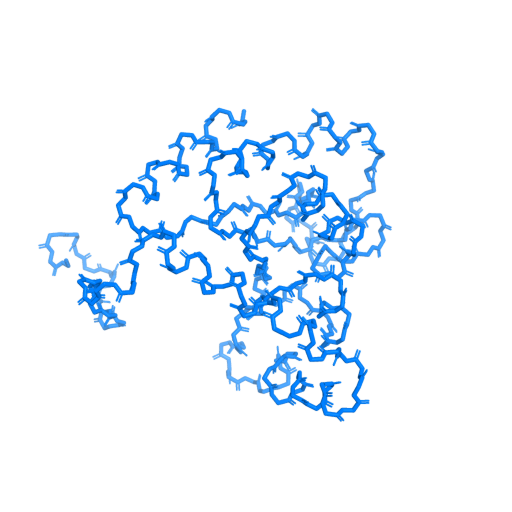4.56 169 GLN A N 1
ATOM 1299 C CA . GLN A 1 169 ? 20.415 -12.747 -8.049 1.00 94.56 169 GLN A CA 1
ATOM 1300 C C . GLN A 1 169 ? 21.851 -12.354 -7.650 1.00 94.56 169 GLN A C 1
ATOM 1302 O O . GLN A 1 169 ? 22.814 -12.842 -8.231 1.00 94.56 169 GLN A O 1
ATOM 1307 N N . GLY A 1 170 ? 22.025 -11.468 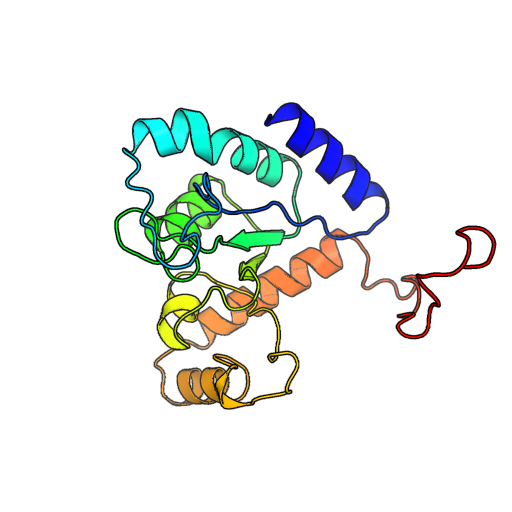-6.664 1.00 86.06 170 GLY A N 1
ATOM 1308 C CA . GLY A 1 170 ? 23.343 -11.018 -6.194 1.00 86.06 170 GLY A CA 1
ATOM 1309 C C . GLY A 1 170 ? 24.033 -9.989 -7.099 1.00 86.06 170 GLY A C 1
ATOM 1310 O O . GLY A 1 170 ? 25.138 -9.555 -6.786 1.00 86.06 170 GLY A O 1
ATOM 1311 N N . GLU A 1 171 ? 23.378 -9.565 -8.181 1.00 87.50 171 GLU A N 1
ATOM 1312 C CA . GLU A 1 171 ? 23.885 -8.563 -9.132 1.00 87.50 171 GLU A CA 1
ATOM 1313 C C . GLU A 1 171 ? 23.368 -7.143 -8.846 1.00 87.50 171 GLU A C 1
ATOM 1315 O O . GLU A 1 171 ? 23.740 -6.187 -9.527 1.00 87.50 171 GLU A O 1
ATOM 1320 N N . TYR A 1 172 ? 22.506 -6.981 -7.835 1.00 89.62 172 TYR A N 1
ATOM 1321 C CA . TYR A 1 172 ? 21.931 -5.680 -7.508 1.00 89.62 172 TYR A CA 1
ATOM 1322 C C . TYR A 1 172 ? 23.009 -4.726 -6.960 1.00 89.62 172 TYR A C 1
ATOM 1324 O O . TYR A 1 172 ? 23.796 -5.137 -6.098 1.00 89.62 172 TYR A O 1
ATOM 1332 N N . PRO A 1 173 ? 23.056 -3.454 -7.407 1.00 88.88 173 PRO A N 1
ATOM 1333 C CA . PRO A 1 173 ? 24.053 -2.503 -6.935 1.00 88.88 173 PRO A CA 1
ATOM 1334 C C . PRO A 1 173 ? 24.052 -2.357 -5.406 1.00 88.88 173 PRO A C 1
ATOM 1336 O O . PRO A 1 173 ? 22.984 -2.385 -4.781 1.00 88.88 173 PRO A O 1
ATOM 1339 N N . PRO A 1 174 ? 25.228 -2.164 -4.781 1.00 86.50 174 PRO A N 1
ATOM 1340 C CA . PRO A 1 174 ? 25.299 -1.930 -3.350 1.00 86.50 174 PRO A CA 1
ATOM 1341 C C . PRO A 1 174 ? 24.598 -0.620 -2.985 1.00 86.50 174 PRO A C 1
ATOM 1343 O O . PRO A 1 174 ? 24.581 0.351 -3.743 1.00 86.50 174 PRO A O 1
ATOM 1346 N N . VAL A 1 175 ? 24.053 -0.585 -1.774 1.00 84.25 175 VAL A N 1
ATOM 1347 C CA . VAL A 1 175 ? 23.441 0.616 -1.210 1.00 84.25 175 VAL A CA 1
ATOM 1348 C C . VAL A 1 175 ? 24.488 1.732 -1.098 1.00 84.25 175 VAL A C 1
ATOM 1350 O O . VAL A 1 175 ? 25.529 1.547 -0.471 1.00 84.25 175 VAL A O 1
ATOM 1353 N N . ASN A 1 176 ? 24.184 2.909 -1.652 1.00 82.19 176 ASN A N 1
ATOM 1354 C CA . ASN A 1 176 ? 25.064 4.078 -1.629 1.00 82.19 176 ASN A CA 1
ATOM 1355 C C . ASN A 1 176 ? 24.447 5.244 -0.830 1.00 82.19 176 ASN A C 1
ATOM 1357 O O . ASN A 1 176 ? 24.022 6.247 -1.395 1.00 82.19 176 ASN A O 1
ATOM 1361 N N . LEU A 1 177 ? 24.375 5.110 0.502 1.00 80.44 177 LEU A N 1
ATOM 1362 C CA . LEU A 1 177 ? 23.834 6.163 1.389 1.00 80.44 177 LEU A CA 1
ATOM 1363 C C . LEU A 1 177 ? 24.782 7.355 1.591 1.00 80.44 177 LEU A C 1
ATOM 1365 O O . LEU A 1 177 ? 24.386 8.345 2.196 1.00 80.44 177 LEU A O 1
ATOM 1369 N N . ALA A 1 178 ? 26.027 7.251 1.124 1.00 80.12 178 ALA A N 1
ATOM 1370 C CA . ALA A 1 178 ? 27.035 8.303 1.235 1.00 80.12 178 ALA A CA 1
ATOM 1371 C C . ALA A 1 178 ? 27.184 9.125 -0.058 1.00 80.12 178 ALA A C 1
ATOM 1373 O O . ALA A 1 178 ? 28.087 9.956 -0.136 1.00 80.12 178 ALA A O 1
ATOM 1374 N N . ALA A 1 179 ? 26.332 8.889 -1.064 1.00 75.12 179 ALA A N 1
ATOM 1375 C CA . ALA A 1 179 ? 26.330 9.664 -2.299 1.00 75.12 179 ALA A CA 1
ATOM 1376 C C . ALA A 1 179 ? 26.078 11.148 -1.999 1.00 75.12 179 ALA A C 1
ATOM 1378 O O . ALA A 1 179 ? 25.133 11.493 -1.283 1.00 75.12 179 ALA A O 1
ATOM 1379 N N . ASP A 1 180 ? 26.897 12.030 -2.573 1.00 75.62 180 ASP A N 1
ATOM 1380 C CA . ASP A 1 180 ? 26.664 13.468 -2.497 1.00 75.62 180 ASP A CA 1
ATOM 1381 C C . ASP A 1 180 ? 25.567 13.843 -3.492 1.00 75.62 180 ASP A C 1
ATOM 1383 O O . ASP A 1 180 ? 25.824 14.234 -4.626 1.00 75.62 180 ASP A O 1
ATOM 1387 N N . VAL A 1 181 ? 24.311 13.715 -3.072 1.00 74.25 181 VAL A N 1
ATOM 1388 C CA . VAL A 1 181 ? 23.139 14.018 -3.910 1.00 74.25 181 VAL A CA 1
ATOM 1389 C C . VAL A 1 181 ? 22.998 15.506 -4.269 1.00 74.25 181 VAL A C 1
ATOM 1391 O O . VAL A 1 181 ? 22.071 15.864 -4.993 1.00 74.25 181 VAL A O 1
ATOM 1394 N N . GLN A 1 182 ? 23.879 16.378 -3.760 1.00 76.31 182 GLN A N 1
ATOM 1395 C CA . GLN A 1 182 ? 23.977 17.784 -4.164 1.00 76.31 182 GLN A CA 1
ATOM 1396 C C . GLN A 1 182 ? 25.065 18.023 -5.222 1.00 76.31 182 GLN A C 1
ATOM 1398 O O . GLN A 1 182 ? 25.106 19.107 -5.811 1.00 76.31 182 GLN A O 1
ATOM 1403 N N . ALA A 1 183 ? 25.923 17.034 -5.486 1.00 70.62 183 ALA A N 1
ATOM 1404 C CA . ALA A 1 183 ? 26.908 17.085 -6.557 1.00 70.62 183 ALA A CA 1
ATOM 1405 C C . ALA A 1 183 ? 26.265 16.909 -7.947 1.00 70.62 183 ALA A C 1
ATOM 1407 O O . ALA A 1 183 ? 25.137 16.437 -8.100 1.00 70.62 183 ALA A O 1
ATOM 1408 N N . ASP A 1 184 ? 27.008 17.297 -8.985 1.00 76.75 184 ASP A N 1
ATOM 1409 C CA . ASP A 1 184 ? 26.645 17.097 -10.394 1.00 76.75 184 ASP A CA 1
ATOM 1410 C C . ASP A 1 184 ? 26.373 15.603 -10.686 1.00 76.75 184 ASP A C 1
ATOM 1412 O O . ASP A 1 184 ? 27.142 14.739 -10.269 1.00 76.75 184 ASP A O 1
ATOM 1416 N N . HIS A 1 185 ? 25.322 15.296 -11.462 1.00 67.06 185 HIS A N 1
ATOM 1417 C CA . HIS A 1 185 ? 25.011 13.953 -11.980 1.00 67.06 185 HIS A CA 1
ATOM 1418 C C . HIS A 1 185 ? 26.180 13.267 -12.708 1.00 67.06 185 HIS A C 1
ATOM 1420 O O . HIS A 1 185 ? 26.144 12.061 -12.907 1.00 67.06 185 HIS A O 1
ATOM 1426 N N . LYS A 1 186 ? 27.202 14.013 -13.138 1.00 60.94 186 LYS A N 1
ATOM 1427 C CA . LYS A 1 186 ? 28.436 13.487 -13.737 1.00 60.94 186 LYS A CA 1
ATOM 1428 C C . LYS A 1 186 ? 29.434 12.927 -12.711 1.00 60.94 186 LYS A C 1
ATOM 1430 O O . LYS A 1 186 ? 30.378 12.244 -13.105 1.00 60.94 186 LYS A O 1
ATOM 1435 N N . GLN A 1 187 ? 29.291 13.284 -11.435 1.00 57.84 187 GLN A N 1
ATOM 1436 C CA . GLN A 1 187 ? 30.196 12.913 -10.339 1.00 57.84 187 GLN A CA 1
ATOM 1437 C C . GLN A 1 187 ? 29.624 11.829 -9.408 1.00 57.84 187 GLN A C 1
ATOM 1439 O O . GLN A 1 187 ? 30.361 11.337 -8.554 1.00 57.84 187 GLN A O 1
ATOM 1444 N N . ASN A 1 188 ? 28.356 11.449 -9.602 1.00 53.28 188 ASN A N 1
ATOM 1445 C CA . ASN A 1 188 ? 27.664 10.332 -8.948 1.00 53.28 188 ASN A CA 1
ATOM 1446 C C . ASN A 1 188 ? 27.360 9.220 -9.955 1.00 53.28 188 ASN A C 1
ATOM 1448 O O . ASN A 1 188 ? 27.208 8.065 -9.503 1.00 53.28 188 ASN A O 1
#

InterPro domains:
  IPR001764 Glycoside hydrolase, family 3, N-terminal [PF00933] (6-160)
  IPR001764 Glycoside hydrolase, family 3, N-terminal [PR00133] (17-33)
  IPR001764 Glycoside hydrolase, family 3, N-terminal [PR00133] (86-104)
  IPR017853 Glycoside hydrolase superfamily [SSF51445] (3-183)
  IPR036962 Glycoside hydrolase, family 3, N-terminal domain superfamily [G3DSA:3.20.20.300] (1-170)
  IPR050288 Cellulose-degrading glycosyl hydrolase 3 [PTHR42715] (2-186)

Organism: Colletotrichum higginsianum (strain IMI 349063) (NCBI:txid759273)

Foldseek 3Di:
DQVVLLVVQLVCLVQLHADEADDQWDCPDPVPQQEAEDEDDPCCCPPPTCRNVLSNQVSLHQEYEYGNHHYNPHQRLLALCRQVVVRCPVSVRLAAYEYDALSDDAQLRNLVSGHQYYPDQAPPVRDNVSHRDDVNNVVCCVVVSHDPVSNVSSVSRNVVSCVVSPVVVPPDDDDDPPDPPVDDPVVD